Protein AF-A0A521GRQ6-F1 (afdb_monomer_lite)

pLDDT: mean 74.92, std 20.13, range [24.89, 95.75]

Sequence (339 aa):
MGFFDLFKTPQQSTKSAQSFDVTVTVDGKNYVNGFGSQPKNADFEARIKRHNDILIPFYNAQTKEYAYGEDITERLLKQISPMANSNTCPYCGVVHPFTASRARKCPACSEKMVVRKGKFYTEKDIEKLDSISSDYYEKTQQVERLKSVLQTIQDNKLNNNYGRCFLYISEAYDCCAVVRNQSFEGGFTFWDYGWGVLNKDALDAVAVTARSQSDLIMNGYSDILYARGMHLMRELKNNTSDKSKTKFAKIATNLFIEYLFELARNQISDWHEEEAPKMIQVALKLGSLDPTWINESAEAILKQKNMQSPDRFMAATVSKVQDFTIIENEPDQLKWMIY

Radius of gyration: 28.01 Å; chains: 1; bounding box: 83×59×70 Å

Structure (mmCIF, N/CA/C/O backbone):
data_AF-A0A521GRQ6-F1
#
_entry.id   AF-A0A521GRQ6-F1
#
loop_
_atom_site.group_PDB
_atom_site.id
_atom_site.type_symbol
_atom_site.label_atom_id
_atom_site.label_alt_id
_atom_site.label_comp_id
_atom_site.label_asym_id
_atom_site.label_entity_id
_atom_site.label_seq_id
_atom_site.pdbx_PDB_ins_code
_atom_site.Cartn_x
_atom_site.Cartn_y
_atom_site.Cartn_z
_atom_site.occupancy
_atom_site.B_iso_or_equiv
_atom_site.auth_seq_id
_atom_site.auth_comp_id
_atom_site.auth_asym_id
_atom_site.auth_atom_id
_atom_site.pdbx_PDB_model_num
ATOM 1 N N . MET A 1 1 ? -50.750 -32.155 -4.063 1.00 32.72 1 MET A N 1
ATOM 2 C CA . MET A 1 1 ? -49.507 -32.957 -4.111 1.00 32.72 1 MET A CA 1
ATOM 3 C C . MET A 1 1 ? -48.449 -32.123 -3.393 1.00 32.72 1 MET A C 1
ATOM 5 O O . MET A 1 1 ? -47.978 -31.169 -3.983 1.00 32.72 1 MET A O 1
ATOM 9 N N . GLY A 1 2 ? -48.339 -32.158 -2.061 1.00 25.48 2 GLY A N 1
ATOM 10 C CA . GLY A 1 2 ? -47.773 -33.235 -1.227 1.00 25.48 2 GLY A CA 1
ATOM 11 C C . GLY A 1 2 ? -46.345 -32.810 -0.826 1.00 25.48 2 GLY A C 1
ATOM 12 O O . GLY A 1 2 ? -45.454 -32.942 -1.650 1.00 25.48 2 GLY A O 1
ATOM 13 N N . PHE A 1 3 ? -46.180 -31.961 0.199 1.00 24.89 3 PHE A N 1
ATOM 14 C CA . PHE A 1 3 ? -45.766 -32.289 1.584 1.00 24.89 3 PHE A CA 1
ATOM 15 C C . PHE A 1 3 ? -44.477 -33.118 1.704 1.00 24.89 3 PHE A C 1
ATOM 17 O O . PHE A 1 3 ? -44.487 -34.277 1.315 1.00 24.89 3 PHE A O 1
ATOM 24 N N . PHE A 1 4 ? -43.444 -32.546 2.341 1.00 27.62 4 PHE A N 1
ATOM 25 C CA . PHE A 1 4 ? -42.727 -33.154 3.475 1.00 27.62 4 PHE A CA 1
ATOM 26 C C . PHE A 1 4 ? -41.987 -32.065 4.278 1.00 27.62 4 PHE A C 1
ATOM 28 O O . PHE A 1 4 ? -40.887 -31.641 3.936 1.00 27.62 4 PHE A O 1
ATOM 35 N N . ASP A 1 5 ? -42.642 -31.621 5.352 1.00 30.03 5 ASP A N 1
ATOM 36 C CA . ASP A 1 5 ? -41.993 -31.212 6.600 1.00 30.03 5 ASP A CA 1
ATOM 37 C C . ASP A 1 5 ? -41.246 -32.410 7.193 1.00 30.03 5 ASP A C 1
ATOM 39 O O . ASP A 1 5 ? -41.721 -33.536 7.046 1.00 30.03 5 ASP A O 1
ATOM 43 N N . LEU A 1 6 ? -40.159 -32.171 7.933 1.00 25.25 6 LEU A N 1
ATOM 44 C CA . LEU A 1 6 ? -39.835 -32.913 9.162 1.00 25.25 6 LEU A CA 1
ATOM 45 C C . LEU A 1 6 ? -38.638 -32.262 9.871 1.00 25.25 6 LEU A C 1
ATOM 47 O O . LEU A 1 6 ? -37.490 -32.688 9.751 1.00 25.25 6 LEU A O 1
ATOM 51 N N . PHE A 1 7 ? -38.933 -31.260 10.698 1.00 27.77 7 PHE A N 1
ATOM 52 C CA . PHE A 1 7 ? -38.167 -31.076 11.925 1.00 27.77 7 PHE A CA 1
ATOM 53 C C . PHE A 1 7 ? -38.398 -32.299 12.821 1.00 27.77 7 PHE A C 1
ATOM 55 O O . PHE A 1 7 ? -39.533 -32.619 13.174 1.00 27.77 7 PHE A O 1
ATOM 62 N N . LYS A 1 8 ? -37.317 -32.950 13.249 1.00 26.52 8 LYS A N 1
ATOM 63 C CA . LYS A 1 8 ? -37.283 -33.639 14.540 1.00 26.52 8 LYS A CA 1
ATOM 64 C C . LYS A 1 8 ? -36.164 -33.036 15.370 1.00 26.52 8 LYS A C 1
ATOM 66 O O . LYS A 1 8 ? -34.987 -33.240 15.094 1.00 26.52 8 LYS A O 1
ATOM 71 N N . THR A 1 9 ? -36.560 -32.305 16.400 1.00 28.59 9 THR A N 1
ATOM 72 C CA . THR A 1 9 ? -35.759 -32.041 17.591 1.00 28.59 9 THR A CA 1
ATOM 73 C C . THR A 1 9 ? -35.452 -33.365 18.293 1.00 28.59 9 THR A C 1
ATOM 75 O O . THR A 1 9 ? -36.379 -34.130 18.566 1.00 28.59 9 THR A O 1
ATOM 78 N N . PRO A 1 10 ? -34.199 -33.620 18.693 1.00 28.02 10 PRO A N 1
ATOM 79 C CA . PRO A 1 10 ? -33.918 -34.447 19.851 1.00 28.02 10 PRO A CA 1
ATOM 80 C C . PRO A 1 10 ? -33.875 -33.547 21.088 1.00 28.02 10 PRO A C 1
ATOM 82 O O . PRO A 1 10 ? -33.093 -32.597 21.164 1.00 28.02 10 PRO A O 1
ATOM 85 N N . GLN A 1 11 ? -34.732 -33.857 22.060 1.00 26.83 11 GLN A N 1
ATOM 86 C CA . GLN A 1 11 ? -34.556 -33.435 23.446 1.00 26.83 11 GLN A CA 1
ATOM 87 C C . GLN A 1 11 ? -33.177 -33.871 23.964 1.00 26.83 11 GLN A C 1
ATOM 89 O O . GLN A 1 11 ? -32.646 -34.914 23.585 1.00 26.83 11 GLN A O 1
ATOM 94 N N . GLN A 1 12 ? -32.628 -33.041 24.849 1.00 30.66 12 GLN A N 1
ATOM 95 C CA . GLN A 1 12 ? -31.368 -33.220 25.562 1.00 30.66 12 GLN A CA 1
ATOM 96 C C . GLN A 1 12 ? -31.176 -34.639 26.123 1.00 30.66 12 GLN A C 1
ATOM 98 O O . GLN A 1 12 ? -31.991 -35.122 26.905 1.00 30.66 12 GLN A O 1
ATOM 103 N N . SER A 1 13 ? -30.004 -35.222 25.863 1.00 26.98 13 SER A N 1
ATOM 104 C CA . SER A 1 13 ? -29.325 -36.051 26.858 1.00 26.98 13 SER A CA 1
ATOM 105 C C . SER A 1 13 ? -27.927 -35.492 27.091 1.00 26.98 13 SER A C 1
ATOM 107 O O . SER A 1 13 ? -27.070 -35.510 26.207 1.00 26.98 13 SER A O 1
ATOM 109 N N . THR A 1 14 ? -27.711 -34.970 28.290 1.00 36.31 14 THR A N 1
ATOM 110 C CA . THR A 1 14 ? -26.403 -34.669 28.860 1.00 36.31 14 THR A CA 1
ATOM 111 C C . THR A 1 14 ? -25.560 -35.942 28.927 1.00 36.31 14 THR A C 1
ATOM 113 O O . THR A 1 14 ? -25.970 -36.911 29.560 1.00 36.31 14 THR A O 1
ATOM 116 N N . LYS A 1 15 ? -24.377 -35.935 28.300 1.00 28.30 15 LYS A N 1
ATOM 117 C CA . LYS A 1 15 ? -23.196 -36.722 28.701 1.00 28.30 15 LYS A CA 1
ATOM 118 C C . LYS A 1 15 ? -21.956 -36.215 27.952 1.00 28.30 15 LYS A C 1
ATOM 120 O O . LYS A 1 15 ? -21.835 -36.390 26.749 1.00 28.30 15 LYS A O 1
ATOM 125 N N . SER A 1 16 ? -21.117 -35.509 28.713 1.00 28.64 16 SER A N 1
ATOM 126 C CA . SER A 1 16 ? -19.685 -35.216 28.533 1.00 28.64 16 SER A CA 1
ATOM 127 C C . SER A 1 16 ? -19.092 -35.318 27.121 1.00 28.64 16 SER A C 1
ATOM 129 O O . SER A 1 16 ? -18.895 -36.415 26.600 1.00 28.64 16 SER A O 1
ATOM 131 N N . ALA A 1 17 ? -18.649 -34.177 26.586 1.00 27.03 17 ALA A N 1
ATOM 132 C CA . ALA A 1 17 ? -17.576 -34.147 25.602 1.00 27.03 17 ALA A CA 1
ATOM 133 C C . ALA A 1 17 ? -16.336 -34.823 26.213 1.00 27.03 17 ALA A C 1
ATOM 135 O O . ALA A 1 17 ? -15.723 -34.278 27.129 1.00 27.03 17 ALA A O 1
ATOM 136 N N . GLN A 1 18 ? -15.998 -36.026 25.753 1.00 27.14 18 GLN A N 1
ATOM 137 C CA . GLN A 1 18 ? -14.651 -36.551 25.935 1.00 27.14 18 GLN A CA 1
ATOM 138 C C . GLN A 1 18 ? -13.762 -35.838 24.918 1.00 27.14 18 GLN A C 1
ATOM 140 O O . GLN A 1 18 ? -13.941 -35.985 23.709 1.00 27.14 18 GLN A O 1
ATOM 145 N N . SER A 1 19 ? -12.857 -35.004 25.424 1.00 27.98 19 SER A N 1
ATOM 146 C CA . SER A 1 19 ? -11.755 -34.438 24.659 1.00 27.98 19 SER A CA 1
ATOM 147 C C . SER A 1 19 ? -10.876 -35.580 24.156 1.00 27.98 19 SER A C 1
ATOM 149 O O . SER A 1 19 ? -10.397 -36.399 24.938 1.00 27.98 19 SER A O 1
ATOM 151 N N . PHE A 1 20 ? -10.671 -35.653 22.845 1.00 25.25 20 PHE A N 1
ATOM 152 C CA . PHE A 1 20 ? -9.600 -36.469 22.289 1.00 25.25 20 PHE A CA 1
ATOM 153 C C . PHE A 1 20 ? -8.328 -35.624 22.314 1.00 25.25 20 PHE A C 1
ATOM 155 O O . PHE A 1 20 ? -8.137 -34.759 21.460 1.00 25.25 20 PHE A O 1
ATOM 162 N N . ASP A 1 21 ? -7.482 -35.850 23.317 1.00 26.89 21 ASP A N 1
ATOM 163 C CA . ASP A 1 21 ? -6.145 -35.266 23.369 1.00 26.89 21 ASP A CA 1
ATOM 164 C C . ASP A 1 21 ? -5.261 -35.956 22.323 1.00 26.89 21 ASP A C 1
ATOM 166 O O . ASP A 1 21 ? -4.822 -37.095 22.493 1.00 26.89 21 ASP A O 1
ATOM 170 N N . VAL A 1 22 ? -5.013 -35.274 21.204 1.00 28.62 22 VAL A N 1
ATOM 171 C CA . VAL A 1 22 ? -4.034 -35.722 20.209 1.00 28.62 22 VAL A CA 1
ATOM 172 C C . VAL A 1 22 ? -2.653 -35.287 20.684 1.00 28.62 22 VAL A C 1
ATOM 174 O O . VAL A 1 22 ? -2.325 -34.103 20.683 1.00 28.62 22 VAL A O 1
ATOM 177 N N . THR A 1 23 ? -1.839 -36.256 21.097 1.00 29.42 23 THR A N 1
ATOM 178 C CA . THR A 1 23 ? -0.421 -36.033 21.403 1.00 29.42 23 THR A CA 1
ATOM 179 C C . THR A 1 23 ? 0.361 -36.062 20.094 1.00 29.42 23 THR A C 1
ATOM 181 O O . THR A 1 23 ? 0.328 -37.068 19.387 1.00 29.42 23 THR A O 1
ATOM 184 N N . VAL A 1 24 ? 1.060 -34.977 19.759 1.00 28.88 24 VAL A N 1
ATOM 185 C CA . VAL A 1 24 ? 2.016 -34.956 18.642 1.00 28.88 24 VAL A CA 1
ATOM 186 C C . VAL A 1 24 ? 3.425 -34.898 19.219 1.00 28.88 24 VAL A C 1
ATOM 188 O O . VAL A 1 24 ? 3.740 -34.027 20.031 1.00 28.88 24 VAL A O 1
ATOM 191 N N . THR A 1 25 ? 4.266 -35.841 18.801 1.00 25.69 25 THR A N 1
ATOM 192 C CA . THR A 1 25 ? 5.676 -35.916 19.186 1.00 25.69 25 THR A CA 1
ATOM 193 C C . THR A 1 25 ? 6.531 -35.370 18.045 1.00 25.69 25 THR A C 1
ATOM 195 O O . THR A 1 25 ? 6.482 -35.893 16.934 1.00 25.69 25 THR A O 1
ATOM 198 N N . VAL A 1 26 ? 7.334 -34.343 18.324 1.00 28.47 26 VAL A N 1
ATOM 199 C CA . VAL A 1 26 ? 8.396 -33.850 17.429 1.00 28.47 26 VAL A CA 1
ATOM 200 C C . VAL A 1 26 ? 9.691 -33.826 18.243 1.00 28.47 26 VAL A C 1
ATOM 202 O O . VAL A 1 26 ? 9.692 -33.373 19.387 1.00 28.47 26 VAL A O 1
ATOM 205 N N . ASP A 1 27 ? 10.762 -34.409 17.702 1.00 29.34 27 ASP A N 1
ATOM 206 C CA . ASP A 1 27 ? 12.087 -34.532 18.335 1.00 29.34 27 ASP A CA 1
ATOM 207 C C . ASP A 1 27 ? 12.085 -35.129 19.758 1.00 29.34 27 ASP A C 1
ATOM 209 O O . ASP A 1 27 ? 12.824 -34.709 20.650 1.00 29.34 27 ASP A O 1
ATOM 213 N N . GLY A 1 28 ? 11.228 -36.130 19.990 1.00 28.58 28 GLY A N 1
ATOM 214 C CA . GLY A 1 28 ? 11.182 -36.886 21.247 1.00 28.58 28 GLY A CA 1
ATOM 215 C C . GLY A 1 28 ? 10.565 -36.140 22.435 1.00 28.58 28 GLY A C 1
ATOM 216 O O . GLY A 1 28 ? 10.606 -36.649 23.555 1.00 28.58 28 GLY A O 1
ATOM 217 N N . LYS A 1 29 ? 9.973 -34.960 22.218 1.00 25.70 29 LYS A N 1
ATOM 218 C CA . LYS A 1 29 ? 9.249 -34.211 23.252 1.00 25.70 29 LYS A CA 1
ATOM 219 C C . LYS A 1 29 ? 7.745 -34.257 22.988 1.00 25.70 29 LYS A C 1
ATOM 221 O O . LYS A 1 29 ? 7.289 -33.997 21.876 1.00 25.70 29 LYS A O 1
ATOM 226 N N . ASN A 1 30 ? 6.985 -34.608 24.026 1.00 30.53 30 ASN A N 1
ATOM 227 C CA . ASN A 1 30 ? 5.523 -34.626 24.001 1.00 30.53 30 ASN A CA 1
ATOM 228 C C . ASN A 1 30 ? 4.992 -33.262 24.445 1.00 30.53 30 ASN A C 1
ATOM 230 O O . ASN A 1 30 ? 5.318 -32.800 25.540 1.00 30.53 30 ASN A O 1
ATOM 234 N N . TYR A 1 31 ? 4.156 -32.646 23.614 1.00 33.47 31 TYR A N 1
ATOM 235 C CA . TYR A 1 31 ? 3.497 -31.380 23.922 1.00 33.47 31 TYR A CA 1
ATOM 236 C C . TYR A 1 31 ? 2.026 -31.649 24.252 1.00 33.47 31 TYR A C 1
ATOM 238 O O . TYR A 1 31 ? 1.295 -32.205 23.433 1.00 33.47 31 TYR A O 1
ATOM 246 N N . VAL A 1 32 ? 1.606 -31.283 25.468 1.00 29.78 32 VAL A N 1
ATOM 247 C CA . VAL A 1 32 ? 0.209 -31.371 25.924 1.00 29.78 32 VAL A CA 1
ATOM 248 C C . VAL A 1 32 ? -0.424 -29.991 25.800 1.00 29.78 32 VAL A C 1
ATOM 250 O O . VAL A 1 32 ? 0.132 -29.002 26.280 1.00 29.78 32 VAL A O 1
ATOM 253 N N . ASN A 1 33 ? -1.580 -29.928 25.144 1.00 31.39 33 ASN A N 1
ATOM 254 C CA . ASN A 1 33 ? -2.305 -28.687 24.909 1.00 31.39 33 ASN A CA 1
ATOM 255 C C . ASN A 1 33 ? -2.926 -28.198 26.233 1.00 31.39 33 ASN A C 1
ATOM 257 O O . ASN A 1 33 ? -3.819 -28.835 26.790 1.00 31.39 33 ASN A O 1
ATOM 261 N N . GLY A 1 34 ? -2.403 -27.098 26.776 1.00 25.48 34 GLY A N 1
ATOM 262 C CA . GLY A 1 34 ? -2.784 -26.558 28.080 1.00 25.48 34 GLY A CA 1
ATOM 263 C C . GLY A 1 34 ? -3.821 -25.436 27.991 1.00 25.48 34 GLY A C 1
ATOM 264 O O . GLY A 1 34 ? -3.458 -24.293 27.756 1.00 25.48 34 GLY A O 1
ATOM 265 N N . PHE A 1 35 ? -5.070 -25.792 28.304 1.00 26.28 35 PHE A N 1
ATOM 266 C CA . PHE A 1 35 ? -6.157 -24.967 28.861 1.00 26.28 35 PHE A CA 1
ATOM 267 C C . PHE A 1 35 ? -6.803 -23.827 28.051 1.00 26.28 35 PHE A C 1
ATOM 269 O O . PHE A 1 35 ? -6.200 -22.811 27.725 1.00 26.28 35 PHE A O 1
ATOM 276 N N . GLY A 1 36 ? -8.137 -23.934 27.969 1.00 24.95 36 GLY A N 1
ATOM 277 C CA . GLY A 1 36 ? -9.071 -22.810 27.887 1.00 24.95 36 GLY A CA 1
ATOM 278 C C . GLY A 1 36 ? -10.092 -22.974 26.770 1.00 24.95 36 GLY A C 1
ATOM 279 O O . GLY A 1 36 ? -9.772 -22.778 25.605 1.00 24.95 36 GLY A O 1
ATOM 280 N N . SER A 1 37 ? -11.337 -23.307 27.112 1.00 37.91 37 SER A N 1
ATOM 281 C CA . SER A 1 37 ? -12.468 -23.317 26.181 1.00 37.91 37 SER A CA 1
ATOM 282 C C . SER A 1 37 ? -12.715 -21.909 25.619 1.00 37.91 37 SER A C 1
ATOM 284 O O . SER A 1 37 ? -13.465 -21.126 26.203 1.00 37.91 37 SER A O 1
ATOM 286 N N . GLN A 1 38 ? -12.062 -21.585 24.502 1.00 37.97 38 GLN A N 1
ATOM 287 C CA . GLN A 1 38 ? -12.304 -20.380 23.714 1.00 37.97 38 GLN A CA 1
ATOM 288 C C . GLN A 1 38 ? -13.480 -20.607 22.752 1.00 37.97 38 GLN A C 1
ATOM 290 O O . GLN A 1 38 ? -13.602 -21.692 22.171 1.00 37.97 38 GLN A O 1
ATOM 295 N N . PRO A 1 39 ? -14.352 -19.613 22.519 1.00 39.31 39 PRO A N 1
ATOM 296 C CA . PRO A 1 39 ? -15.332 -19.717 21.453 1.00 39.31 39 PRO A CA 1
ATOM 297 C C . PRO A 1 39 ? -14.614 -19.719 20.085 1.00 39.31 39 PRO A C 1
ATOM 299 O O . PRO A 1 39 ? -14.001 -18.732 19.702 1.00 39.31 39 PRO A O 1
ATOM 302 N N . LYS A 1 40 ? -14.750 -20.825 19.335 1.00 48.31 40 LYS A N 1
ATOM 303 C CA . LYS A 1 40 ? -14.597 -20.956 17.865 1.00 48.31 40 LYS A CA 1
ATOM 304 C C . LYS A 1 40 ? -13.215 -20.708 17.203 1.00 48.31 40 LYS A C 1
ATOM 306 O O . LYS A 1 40 ? -13.175 -20.160 16.104 1.00 48.31 40 LYS A O 1
ATOM 311 N N . ASN A 1 41 ? -12.105 -21.238 17.731 1.00 54.81 41 ASN A N 1
ATOM 312 C CA . ASN A 1 41 ? -10.819 -21.271 16.986 1.00 54.81 41 ASN A CA 1
ATOM 313 C C . ASN A 1 41 ? -10.925 -21.909 15.584 1.00 54.81 41 ASN A C 1
ATOM 315 O O . ASN A 1 41 ? -10.314 -21.427 14.634 1.00 54.81 41 ASN A O 1
ATOM 319 N N . ALA A 1 42 ? -11.781 -22.923 15.419 1.00 58.03 42 ALA A N 1
ATOM 320 C CA . ALA A 1 42 ? -11.987 -23.588 14.131 1.00 58.03 42 ALA A CA 1
ATOM 321 C C . ALA A 1 42 ? -12.498 -22.648 13.016 1.00 58.03 42 ALA A C 1
ATOM 323 O O . ALA A 1 42 ? -12.181 -22.862 11.847 1.00 58.03 42 ALA A O 1
ATOM 324 N N . ASP A 1 43 ? -13.264 -21.603 13.355 1.00 70.00 43 ASP A N 1
ATOM 325 C CA . ASP A 1 43 ? -13.792 -20.654 12.364 1.00 70.00 43 ASP A CA 1
ATOM 326 C C . ASP A 1 43 ? -12.704 -19.679 11.882 1.00 70.00 43 ASP A C 1
ATOM 328 O O . ASP A 1 43 ? -12.556 -19.444 10.680 1.00 70.00 43 ASP A O 1
ATOM 332 N N . PHE A 1 44 ? -11.867 -19.181 12.800 1.00 73.44 44 PHE A N 1
ATOM 333 C CA . PHE A 1 44 ? -10.722 -18.330 12.465 1.00 73.44 44 PHE A CA 1
ATOM 334 C C . PHE A 1 44 ? -9.673 -19.076 11.638 1.00 73.44 44 PHE A C 1
ATOM 336 O O . PHE A 1 44 ? -9.207 -18.565 10.617 1.00 73.44 44 PHE A O 1
ATOM 343 N N . GLU A 1 45 ? -9.353 -20.315 12.010 1.00 77.19 45 GLU A N 1
ATOM 344 C CA . GLU A 1 45 ? -8.421 -21.148 11.251 1.00 77.19 45 GLU A CA 1
ATOM 345 C C . GLU A 1 45 ? -8.926 -21.452 9.837 1.00 77.19 45 GLU A C 1
ATOM 347 O O . GLU A 1 45 ? -8.161 -21.340 8.873 1.00 77.19 45 GLU A O 1
ATOM 352 N N . ALA A 1 46 ? -10.214 -21.786 9.687 1.00 79.25 46 ALA A N 1
ATOM 353 C CA . ALA A 1 46 ? -10.826 -22.021 8.381 1.00 79.25 46 ALA A CA 1
ATOM 354 C C . ALA A 1 46 ? -10.810 -20.756 7.509 1.00 79.25 46 ALA A C 1
ATOM 356 O O . ALA A 1 46 ? -10.560 -20.827 6.304 1.00 79.25 46 ALA A O 1
ATOM 357 N N . ARG A 1 47 ? -11.030 -19.579 8.105 1.00 75.19 47 ARG A N 1
ATOM 358 C CA . ARG A 1 47 ? -10.930 -18.286 7.413 1.00 75.19 47 ARG A CA 1
ATOM 359 C C . ARG A 1 47 ? -9.516 -17.988 6.939 1.00 75.19 47 ARG A C 1
ATOM 361 O O . ARG A 1 47 ? -9.340 -17.696 5.760 1.00 75.19 47 ARG A O 1
ATOM 368 N N . ILE A 1 48 ? -8.519 -18.115 7.813 1.00 82.19 48 ILE A N 1
ATOM 369 C CA . ILE A 1 48 ? -7.108 -17.914 7.449 1.00 82.19 48 ILE A CA 1
ATOM 370 C C . ILE A 1 48 ? -6.705 -18.881 6.337 1.00 82.19 48 ILE A C 1
ATOM 372 O O . ILE A 1 48 ? -6.067 -18.475 5.367 1.00 82.19 48 ILE A O 1
ATOM 376 N N . LYS A 1 49 ? -7.131 -20.147 6.431 1.00 84.44 49 LYS A N 1
ATOM 377 C CA . LYS A 1 49 ? -6.883 -21.142 5.387 1.00 84.44 49 LYS A CA 1
ATOM 378 C C . LYS A 1 49 ? -7.418 -20.682 4.027 1.00 84.44 49 LYS A C 1
ATOM 380 O O . LYS A 1 49 ? -6.669 -20.732 3.060 1.00 84.44 49 LYS A O 1
ATOM 385 N N . ARG A 1 50 ? -8.656 -20.175 3.952 1.00 82.19 50 ARG A N 1
ATOM 386 C CA . ARG A 1 50 ? -9.239 -19.675 2.690 1.00 82.19 50 ARG A CA 1
ATOM 387 C C . ARG A 1 50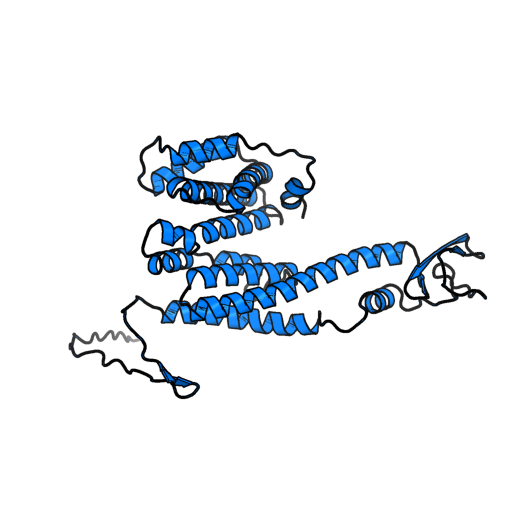 ? -8.412 -18.557 2.049 1.00 82.19 50 ARG A C 1
ATOM 389 O O . ARG A 1 50 ? -8.269 -18.546 0.834 1.00 82.19 50 ARG A O 1
ATOM 396 N N . HIS A 1 51 ? -7.854 -17.644 2.843 1.00 86.12 51 HIS A N 1
ATOM 397 C CA . HIS A 1 51 ? -6.998 -16.579 2.311 1.00 86.12 51 HIS A CA 1
ATOM 398 C C . HIS A 1 51 ? -5.640 -17.110 1.842 1.00 86.12 51 HIS A C 1
ATOM 400 O O . HIS A 1 51 ? -5.177 -16.753 0.760 1.00 86.12 51 HIS A O 1
ATOM 406 N N . ASN A 1 52 ? -5.028 -18.022 2.600 1.00 84.06 52 ASN A N 1
ATOM 407 C CA . ASN A 1 52 ? -3.768 -18.654 2.205 1.00 84.06 52 ASN A CA 1
ATOM 408 C C . ASN A 1 52 ? -3.906 -19.501 0.932 1.00 84.06 52 ASN A C 1
ATOM 410 O O . ASN A 1 52 ? -2.993 -19.498 0.106 1.00 84.06 52 ASN A O 1
ATOM 414 N N . ASP A 1 53 ? -5.054 -20.160 0.743 1.00 83.75 53 ASP A N 1
ATOM 415 C CA . ASP A 1 53 ? -5.382 -20.916 -0.472 1.00 83.75 53 ASP A CA 1
ATOM 416 C C . ASP A 1 53 ? -5.430 -20.008 -1.729 1.00 83.75 53 ASP A C 1
ATOM 418 O O . ASP A 1 53 ? -5.329 -20.513 -2.843 1.00 83.75 53 ASP A O 1
ATOM 422 N N . ILE A 1 54 ? -5.520 -18.678 -1.570 1.00 84.50 54 ILE A N 1
ATOM 423 C CA . ILE A 1 54 ? -5.439 -17.680 -2.655 1.00 84.50 54 ILE A CA 1
ATOM 424 C C . ILE A 1 54 ? -4.027 -17.077 -2.746 1.00 84.50 54 ILE A C 1
ATOM 426 O O . ILE A 1 54 ? -3.420 -17.045 -3.819 1.00 84.50 54 ILE A O 1
ATOM 430 N N . LEU A 1 55 ? -3.493 -16.598 -1.619 1.00 85.81 55 LEU A N 1
ATOM 431 C CA . LEU A 1 55 ? -2.254 -15.816 -1.572 1.00 85.81 55 LEU A CA 1
ATOM 432 C C . LEU A 1 55 ? -1.003 -16.652 -1.882 1.00 85.81 55 LEU A C 1
ATOM 434 O O . LEU A 1 55 ? -0.108 -16.176 -2.579 1.00 85.81 55 LEU A O 1
ATOM 438 N N . ILE A 1 56 ? -0.931 -17.901 -1.404 1.00 88.06 56 ILE A N 1
ATOM 439 C CA . ILE A 1 56 ? 0.244 -18.763 -1.616 1.00 88.06 56 ILE A CA 1
ATOM 440 C C . ILE A 1 56 ? 0.390 -19.153 -3.097 1.00 88.06 56 ILE A C 1
ATOM 442 O O . ILE A 1 56 ? 1.491 -19.005 -3.638 1.00 88.06 56 ILE A O 1
ATOM 446 N N . PRO A 1 57 ? -0.666 -19.613 -3.803 1.00 88.06 57 PRO A N 1
ATOM 447 C CA . PRO A 1 57 ? -0.576 -19.845 -5.243 1.00 88.06 57 PRO A CA 1
ATOM 448 C C . PRO A 1 57 ? -0.207 -18.590 -6.035 1.00 88.06 57 PRO A C 1
ATOM 450 O O . PRO A 1 57 ? 0.611 -18.684 -6.951 1.00 88.06 57 PRO A O 1
ATOM 453 N N . PHE A 1 58 ? -0.762 -17.427 -5.669 1.00 87.00 58 PHE A N 1
ATOM 454 C CA . PHE A 1 58 ? -0.406 -16.157 -6.301 1.00 87.00 58 PHE A CA 1
ATOM 455 C C . PHE A 1 58 ? 1.086 -15.855 -6.129 1.00 87.00 58 PHE A C 1
ATOM 457 O O . PHE A 1 58 ? 1.782 -15.676 -7.127 1.00 87.00 58 PHE A O 1
ATOM 464 N N . TYR A 1 59 ? 1.597 -15.892 -4.893 1.00 88.06 59 TYR A N 1
ATOM 465 C CA . TYR A 1 59 ? 3.019 -15.701 -4.602 1.00 88.06 59 TYR A CA 1
ATOM 466 C C . TYR A 1 59 ? 3.891 -16.634 -5.450 1.00 88.06 59 TYR A C 1
ATOM 468 O O . TYR A 1 59 ? 4.736 -16.160 -6.203 1.00 88.06 59 TYR A O 1
ATOM 476 N N . ASN A 1 60 ? 3.616 -17.942 -5.434 1.00 86.19 60 ASN A N 1
ATOM 477 C CA . ASN A 1 60 ? 4.385 -18.931 -6.193 1.00 86.19 60 ASN A CA 1
ATOM 478 C C . ASN A 1 60 ? 4.377 -18.684 -7.712 1.00 86.19 60 ASN A C 1
ATOM 480 O O . ASN A 1 60 ? 5.351 -19.009 -8.395 1.00 86.19 60 ASN A O 1
ATOM 484 N N . ALA A 1 61 ? 3.284 -18.146 -8.263 1.00 85.94 61 ALA A N 1
ATOM 485 C CA . ALA A 1 61 ? 3.215 -17.767 -9.670 1.00 85.94 61 ALA A CA 1
ATOM 486 C C . ALA A 1 61 ? 4.084 -16.534 -9.959 1.00 85.94 61 ALA A C 1
ATOM 488 O O . ALA A 1 61 ? 4.852 -16.540 -10.918 1.00 85.94 61 ALA A O 1
ATOM 489 N N . GLN A 1 62 ? 4.008 -15.511 -9.104 1.00 85.88 62 GLN A N 1
ATOM 490 C CA . GLN A 1 62 ? 4.754 -14.264 -9.279 1.00 85.88 62 GLN A CA 1
ATOM 491 C C . GLN A 1 62 ? 6.255 -14.439 -9.021 1.00 85.88 62 GLN A C 1
ATOM 493 O O . GLN A 1 62 ? 7.067 -13.885 -9.753 1.00 85.88 62 GLN A O 1
ATOM 498 N N . THR A 1 63 ? 6.667 -15.284 -8.073 1.00 81.38 63 THR A N 1
ATOM 499 C CA . THR A 1 63 ? 8.092 -15.583 -7.848 1.00 81.38 63 THR A CA 1
ATOM 500 C C . THR A 1 63 ? 8.762 -16.177 -9.085 1.00 81.38 63 THR A C 1
ATOM 502 O O . THR A 1 63 ? 9.949 -15.961 -9.279 1.00 81.38 63 THR A O 1
ATOM 505 N N . LYS A 1 64 ? 8.030 -16.893 -9.951 1.00 78.25 64 LYS A N 1
ATOM 506 C CA . LYS A 1 64 ? 8.574 -17.398 -11.225 1.00 78.25 64 LYS A CA 1
ATOM 507 C C . LYS A 1 64 ? 8.750 -16.292 -12.265 1.00 78.25 64 LYS A C 1
ATOM 509 O O . LYS A 1 64 ? 9.690 -16.342 -13.048 1.00 78.25 64 LYS A O 1
ATOM 514 N N . GLU A 1 65 ? 7.846 -15.319 -12.278 1.00 74.44 65 GLU A N 1
ATOM 515 C CA . GLU A 1 65 ? 7.848 -14.187 -13.211 1.00 74.44 65 GLU A CA 1
ATOM 516 C C . GLU A 1 65 ? 8.922 -13.145 -12.852 1.00 74.44 65 GLU A C 1
ATOM 518 O O . GLU A 1 65 ? 9.615 -12.624 -13.731 1.00 74.44 65 GLU A O 1
ATOM 523 N N . TYR A 1 66 ? 9.108 -12.917 -11.550 1.00 74.19 66 TYR A N 1
ATOM 524 C CA . TYR A 1 66 ? 10.052 -11.957 -10.972 1.00 74.19 66 TYR A CA 1
ATOM 525 C C . TYR A 1 66 ? 11.312 -12.620 -10.384 1.00 74.19 66 TYR A C 1
ATOM 527 O O . TYR A 1 66 ? 12.042 -11.987 -9.623 1.00 74.19 66 TYR A O 1
ATOM 535 N N . ALA A 1 67 ? 11.579 -13.890 -10.718 1.00 64.06 67 ALA A N 1
ATOM 536 C CA . ALA A 1 67 ? 12.716 -14.645 -10.192 1.00 64.06 67 ALA A CA 1
ATOM 537 C C . ALA A 1 67 ? 14.046 -13.912 -10.436 1.00 64.06 67 ALA A C 1
ATOM 539 O O . ALA A 1 67 ? 14.397 -13.579 -11.571 1.00 64.06 67 ALA A O 1
ATOM 540 N N . TYR A 1 68 ? 14.817 -13.714 -9.365 1.00 54.41 68 TYR A N 1
ATOM 541 C CA . TYR A 1 68 ? 16.184 -13.206 -9.431 1.00 54.41 68 TYR A CA 1
ATOM 542 C C . TYR A 1 68 ? 17.067 -14.185 -10.216 1.00 54.41 68 TYR A C 1
ATOM 544 O O . TYR A 1 68 ? 17.279 -15.317 -9.783 1.00 54.41 68 TYR A O 1
ATOM 552 N N . GLY A 1 69 ? 17.602 -13.759 -11.364 1.00 53.00 69 GLY A N 1
ATOM 553 C CA . GLY A 1 69 ? 18.548 -14.592 -12.113 1.00 53.00 69 GLY A CA 1
ATOM 554 C C . GLY A 1 69 ? 19.015 -14.044 -13.459 1.00 53.00 69 GLY A C 1
ATOM 555 O O . GLY A 1 69 ? 20.147 -14.308 -13.848 1.00 53.00 69 GLY A O 1
ATOM 556 N N . GLU A 1 70 ? 18.202 -13.244 -14.150 1.00 56.91 70 GLU A N 1
ATOM 557 C CA . GLU A 1 70 ? 18.604 -12.596 -15.405 1.00 56.91 70 GLU A CA 1
ATOM 558 C C . GLU A 1 70 ? 18.922 -11.113 -15.188 1.00 56.91 70 GLU A C 1
ATOM 560 O O . GLU A 1 70 ? 18.269 -10.434 -14.392 1.00 56.91 70 GLU A O 1
ATOM 565 N N . ASP A 1 71 ? 19.909 -10.590 -15.923 1.00 72.75 71 ASP A N 1
ATOM 566 C CA . ASP A 1 71 ? 20.133 -9.149 -16.040 1.00 72.75 71 ASP A CA 1
ATOM 567 C C . ASP A 1 71 ? 18.908 -8.525 -16.711 1.00 72.75 71 ASP A C 1
ATOM 569 O O . ASP A 1 71 ? 18.789 -8.462 -17.937 1.00 72.75 71 ASP A O 1
ATOM 573 N N . ILE A 1 72 ? 17.948 -8.099 -15.894 1.00 78.50 72 ILE A N 1
ATOM 574 C CA . ILE A 1 72 ? 16.681 -7.603 -16.408 1.00 78.50 72 ILE A CA 1
ATOM 575 C C . ILE A 1 72 ? 16.862 -6.400 -17.326 1.00 78.50 72 ILE A C 1
ATOM 577 O O . ILE A 1 72 ? 16.100 -6.235 -18.278 1.00 78.50 72 ILE A O 1
ATOM 581 N N . THR A 1 73 ? 17.896 -5.595 -17.089 1.00 81.31 73 THR A N 1
ATOM 582 C CA . THR A 1 73 ? 18.203 -4.469 -17.967 1.00 81.31 73 THR A CA 1
ATOM 583 C C . THR A 1 73 ? 18.460 -4.981 -19.381 1.00 81.31 73 THR A C 1
ATOM 585 O O . THR A 1 73 ? 17.931 -4.427 -20.337 1.00 81.31 73 THR A O 1
ATOM 588 N N . GLU A 1 74 ? 19.199 -6.080 -19.535 1.00 83.88 74 GLU A N 1
ATOM 589 C CA . GLU A 1 74 ? 19.434 -6.710 -20.835 1.00 83.88 74 GLU A CA 1
ATOM 590 C C . GLU A 1 74 ? 18.151 -7.296 -21.447 1.00 83.88 74 GLU A C 1
ATOM 592 O O . GLU A 1 74 ? 17.881 -7.080 -22.633 1.00 83.88 74 GLU A O 1
ATOM 597 N N . ARG A 1 75 ? 17.325 -7.976 -20.643 1.00 83.94 75 ARG A N 1
ATOM 598 C CA . ARG A 1 75 ? 16.040 -8.535 -21.097 1.00 83.94 75 ARG A CA 1
ATOM 599 C C . ARG A 1 75 ? 15.081 -7.449 -21.596 1.00 83.94 75 ARG A C 1
ATOM 601 O O . ARG A 1 75 ? 14.537 -7.577 -22.693 1.00 83.94 75 ARG A O 1
ATOM 608 N N . LEU A 1 76 ? 14.898 -6.379 -20.822 1.00 86.56 76 LEU A N 1
ATOM 609 C CA . LEU A 1 76 ? 14.024 -5.252 -21.164 1.00 86.56 76 LEU A CA 1
ATOM 610 C C . LEU A 1 76 ? 14.551 -4.485 -22.377 1.00 86.56 76 LEU A C 1
ATOM 612 O O . LEU A 1 76 ? 13.789 -4.188 -23.294 1.00 86.56 76 LEU A O 1
ATOM 616 N N . LEU A 1 77 ? 15.862 -4.237 -22.444 1.00 88.31 77 LEU A N 1
ATOM 617 C CA . LEU A 1 77 ? 16.484 -3.610 -23.610 1.00 88.31 77 LEU A CA 1
ATOM 618 C C . LEU A 1 77 ? 16.262 -4.429 -24.893 1.00 88.31 77 LEU A C 1
ATOM 620 O O . LEU A 1 77 ? 15.971 -3.849 -25.939 1.00 88.31 77 LEU A O 1
ATOM 624 N N . LYS A 1 78 ? 16.332 -5.767 -24.821 1.00 87.62 78 LYS A N 1
ATOM 625 C CA . LYS A 1 78 ? 16.040 -6.660 -25.958 1.00 87.62 78 LYS A CA 1
ATOM 626 C C . LYS A 1 78 ? 14.570 -6.606 -26.389 1.00 87.62 78 LYS A C 1
ATOM 628 O O . LYS A 1 78 ? 14.295 -6.771 -27.572 1.00 87.62 78 LYS A O 1
ATOM 633 N N . GLN A 1 79 ? 13.637 -6.381 -25.464 1.00 87.12 79 GLN A N 1
ATOM 634 C CA . GLN A 1 79 ? 12.217 -6.195 -25.791 1.00 87.12 79 GLN A CA 1
ATOM 635 C C . GLN A 1 79 ? 11.945 -4.828 -26.429 1.00 87.12 79 GLN A C 1
ATOM 637 O O . GLN A 1 79 ? 11.153 -4.737 -27.363 1.00 87.12 79 GLN A O 1
ATOM 642 N N . ILE A 1 80 ? 12.600 -3.772 -25.936 1.00 89.81 80 ILE A N 1
ATOM 643 C CA . ILE A 1 80 ? 12.423 -2.401 -26.431 1.00 89.81 80 ILE A CA 1
ATOM 644 C C . ILE A 1 80 ? 13.021 -2.245 -27.828 1.00 89.81 80 ILE A C 1
ATOM 646 O O . ILE A 1 80 ? 12.362 -1.716 -28.720 1.00 89.81 80 ILE A O 1
ATOM 650 N N . SER A 1 81 ? 14.247 -2.733 -28.027 1.00 89.88 81 SER A N 1
ATOM 651 C CA . SER A 1 81 ? 14.956 -2.627 -29.301 1.00 89.88 81 SER A CA 1
ATOM 652 C C . SER A 1 81 ? 15.677 -3.941 -29.630 1.00 89.88 81 SER A C 1
ATOM 654 O O . SER A 1 81 ? 16.879 -4.088 -29.384 1.00 89.88 81 SER A O 1
ATOM 656 N N . PRO A 1 82 ? 14.961 -4.928 -30.210 1.00 88.56 82 PRO A N 1
ATOM 657 C CA . PRO A 1 82 ? 15.522 -6.245 -30.529 1.00 88.56 82 PRO A CA 1
ATOM 658 C C . PRO A 1 82 ? 16.696 -6.191 -31.511 1.00 88.56 82 PRO A C 1
ATOM 660 O O . PRO A 1 82 ? 17.545 -7.080 -31.513 1.00 88.56 82 PRO A O 1
ATOM 663 N N . MET A 1 83 ? 16.731 -5.150 -32.348 1.00 88.06 83 MET A N 1
ATOM 664 C CA . MET A 1 83 ? 17.735 -4.932 -33.393 1.00 88.06 83 MET A CA 1
ATOM 665 C C . MET A 1 83 ? 18.909 -4.057 -32.925 1.00 88.06 83 MET A C 1
ATOM 667 O O . MET A 1 83 ? 19.795 -3.749 -33.723 1.00 88.06 83 MET A O 1
ATOM 671 N N . ALA A 1 84 ? 18.939 -3.647 -31.651 1.00 90.38 84 ALA A N 1
ATOM 672 C CA . ALA A 1 84 ? 20.039 -2.862 -31.108 1.00 90.38 84 ALA A CA 1
ATOM 673 C C . ALA A 1 84 ? 21.364 -3.627 -31.222 1.00 90.38 84 ALA A C 1
ATOM 675 O O . ALA A 1 84 ? 21.492 -4.779 -30.792 1.00 90.38 84 ALA A O 1
ATOM 676 N N . ASN A 1 85 ? 22.374 -2.962 -31.777 1.00 92.38 85 ASN A N 1
ATOM 677 C CA . ASN A 1 85 ? 23.675 -3.557 -32.051 1.00 92.38 85 ASN A CA 1
ATOM 678 C C . ASN A 1 85 ? 24.808 -2.638 -31.576 1.00 92.38 85 ASN A C 1
ATOM 680 O O . ASN A 1 85 ? 24.614 -1.451 -31.306 1.00 92.38 85 ASN A O 1
ATOM 684 N N . SER A 1 86 ? 26.010 -3.191 -31.460 1.00 95.12 86 SER A N 1
ATOM 685 C CA . SER A 1 86 ? 27.192 -2.481 -30.978 1.00 95.12 86 SER A CA 1
ATOM 686 C C . SER A 1 86 ? 27.750 -1.485 -31.993 1.00 95.12 86 SER A C 1
ATOM 688 O O . SER A 1 86 ? 28.479 -0.585 -31.601 1.00 95.12 86 SER A O 1
ATOM 690 N N . ASN A 1 87 ? 27.422 -1.605 -33.278 1.00 93.88 87 ASN A N 1
ATOM 691 C CA . ASN A 1 87 ? 28.035 -0.819 -34.354 1.00 93.88 87 ASN A CA 1
ATOM 692 C C . ASN A 1 87 ? 27.024 -0.167 -35.310 1.00 93.88 87 ASN A C 1
ATOM 694 O O . ASN A 1 87 ? 27.427 0.486 -36.266 1.00 93.88 87 ASN A O 1
ATOM 698 N N . THR A 1 88 ? 25.723 -0.338 -35.083 1.00 94.56 88 THR A N 1
ATOM 699 C CA . THR A 1 88 ? 24.669 0.145 -35.988 1.00 94.56 88 THR A CA 1
ATOM 700 C C . THR A 1 88 ? 23.939 1.325 -35.362 1.00 94.56 88 THR A C 1
ATOM 702 O O . THR A 1 88 ? 23.606 1.287 -34.178 1.00 94.56 88 THR A O 1
ATOM 705 N N . CYS A 1 89 ? 23.690 2.381 -36.137 1.00 94.00 89 CYS A N 1
ATOM 706 C CA . CYS A 1 89 ? 22.886 3.505 -35.676 1.00 94.00 89 CYS A CA 1
ATOM 707 C C . CYS A 1 89 ? 21.412 3.084 -35.514 1.00 94.00 89 CYS A C 1
ATOM 709 O O . CYS A 1 89 ? 20.814 2.636 -36.493 1.00 94.00 89 CYS A O 1
ATOM 711 N N . PRO A 1 90 ? 20.788 3.284 -34.338 1.00 93.94 90 PRO A N 1
ATOM 712 C CA . PRO A 1 90 ? 19.402 2.882 -34.096 1.00 93.94 90 PRO A CA 1
ATOM 713 C C . PRO A 1 90 ? 18.369 3.781 -34.798 1.00 93.94 90 PRO A C 1
ATOM 715 O O . PRO A 1 90 ? 17.206 3.409 -34.883 1.00 93.94 90 PRO A O 1
ATOM 718 N N . TYR A 1 91 ? 18.777 4.947 -35.316 1.00 93.62 91 TYR A N 1
ATOM 719 C CA . TYR A 1 91 ? 17.889 5.876 -36.026 1.00 93.62 91 TYR A CA 1
ATOM 720 C C . TYR A 1 91 ? 17.854 5.623 -37.535 1.00 93.62 91 TYR A C 1
ATOM 722 O O . TYR A 1 91 ? 16.785 5.601 -38.133 1.00 93.62 91 TYR A O 1
ATOM 730 N N . CYS A 1 92 ? 19.024 5.457 -38.162 1.00 94.06 92 CYS A N 1
ATOM 731 C CA . CYS A 1 92 ? 19.144 5.369 -39.622 1.00 94.06 92 CYS A CA 1
ATOM 732 C C . CYS A 1 92 ? 19.636 4.008 -40.136 1.00 94.06 92 CYS A C 1
ATOM 734 O O . CYS A 1 92 ? 19.753 3.828 -41.344 1.00 94.06 92 CYS A O 1
ATOM 736 N N . GLY A 1 93 ? 19.963 3.060 -39.250 1.00 93.06 93 GLY A N 1
ATOM 737 C CA . GLY A 1 93 ? 20.392 1.705 -39.618 1.00 93.06 93 GLY A CA 1
ATOM 738 C C . GLY A 1 93 ? 21.805 1.600 -40.204 1.00 93.06 93 GLY A C 1
ATOM 739 O O . GLY A 1 93 ? 22.236 0.508 -40.565 1.00 93.06 93 GLY A O 1
ATOM 740 N N . VAL A 1 94 ? 22.551 2.706 -40.298 1.00 95.06 94 VAL A N 1
ATOM 741 C CA . VAL A 1 94 ? 23.913 2.701 -40.850 1.00 95.06 94 VAL A CA 1
ATOM 742 C C . VAL A 1 94 ? 24.877 1.996 -39.895 1.00 95.06 94 VAL A C 1
ATOM 744 O O . VAL A 1 94 ? 24.937 2.312 -38.705 1.00 95.06 94 VAL A O 1
ATOM 747 N N . VAL A 1 95 ? 25.665 1.063 -40.433 1.00 95.38 95 VAL A N 1
ATOM 748 C CA . VAL A 1 95 ? 26.750 0.383 -39.716 1.00 95.38 95 VAL A CA 1
ATOM 749 C C . VAL A 1 95 ? 28.005 1.252 -39.740 1.00 95.38 95 VAL A C 1
ATOM 751 O O . VAL A 1 95 ? 28.413 1.765 -40.780 1.00 95.38 95 VAL A O 1
ATOM 754 N N . HIS A 1 96 ? 28.640 1.404 -38.586 1.00 91.50 96 HIS A N 1
ATOM 755 C CA . HIS A 1 96 ? 29.837 2.206 -38.393 1.00 91.50 96 HIS A CA 1
ATOM 756 C C . HIS A 1 96 ? 31.036 1.340 -37.968 1.00 91.50 96 HIS A C 1
ATOM 758 O O . HIS A 1 96 ? 30.856 0.287 -37.360 1.00 91.50 96 HIS A O 1
ATOM 764 N N . PRO A 1 97 ? 32.280 1.787 -38.229 1.00 90.62 97 PRO A N 1
ATOM 765 C CA . PRO A 1 97 ? 33.489 1.050 -37.843 1.00 90.62 97 PRO A CA 1
ATOM 766 C C . PRO A 1 97 ? 33.791 1.106 -36.335 1.00 90.62 97 PRO A C 1
ATOM 768 O O . PRO A 1 97 ? 34.661 0.390 -35.850 1.00 90.62 97 PRO A O 1
ATOM 771 N N . PHE A 1 98 ? 33.105 1.970 -35.584 1.00 89.69 98 PHE A N 1
ATOM 772 C CA . PHE A 1 98 ? 33.254 2.083 -34.135 1.00 89.69 98 PHE A CA 1
ATOM 773 C C . PHE A 1 98 ? 32.191 1.267 -33.396 1.00 89.69 98 PHE A C 1
ATOM 775 O O . PHE A 1 98 ? 31.075 1.094 -33.881 1.00 89.69 98 PHE A O 1
ATOM 782 N N . THR A 1 99 ? 32.519 0.845 -32.177 1.00 91.44 99 THR A N 1
ATOM 783 C CA . THR A 1 99 ? 31.604 0.117 -31.294 1.00 91.44 99 THR A CA 1
ATOM 784 C C . THR A 1 99 ? 31.023 1.005 -30.187 1.00 91.44 99 THR A C 1
ATOM 786 O O . THR A 1 99 ? 31.540 2.083 -29.869 1.00 91.44 99 THR A O 1
ATOM 789 N N . ALA A 1 100 ? 29.917 0.554 -29.600 1.00 90.31 100 ALA A N 1
ATOM 790 C CA . ALA A 1 100 ? 29.157 1.211 -28.548 1.00 90.31 100 ALA A CA 1
ATOM 791 C C . ALA A 1 100 ? 29.879 1.136 -27.195 1.00 90.31 100 ALA A C 1
ATOM 793 O O . ALA A 1 100 ? 29.488 0.403 -26.292 1.00 90.31 100 ALA A O 1
ATOM 794 N N . SER A 1 101 ? 30.945 1.927 -27.060 1.00 91.38 101 SER A N 1
ATOM 795 C CA . SER A 1 101 ? 31.676 2.134 -25.803 1.00 91.38 101 SER A CA 1
ATOM 796 C C . SER A 1 101 ? 31.264 3.413 -25.068 1.00 91.38 101 SER A C 1
ATOM 798 O O . SER A 1 101 ? 31.379 3.491 -23.850 1.00 91.38 101 SER A O 1
ATOM 800 N N . ARG A 1 102 ? 30.767 4.424 -25.795 1.00 91.69 102 ARG A N 1
ATOM 801 C CA . ARG A 1 102 ? 30.282 5.700 -25.243 1.00 91.69 102 ARG A CA 1
ATOM 802 C C . ARG A 1 102 ? 29.208 6.328 -26.126 1.00 91.69 102 ARG A C 1
ATOM 804 O O . ARG A 1 102 ? 29.234 6.140 -27.347 1.00 91.69 102 ARG A O 1
ATOM 811 N N . ALA A 1 103 ? 28.322 7.115 -25.515 1.00 91.00 103 ALA A N 1
ATOM 812 C CA . ALA A 1 103 ? 27.319 7.901 -26.231 1.00 91.00 103 ALA A CA 1
ATOM 813 C C . ALA A 1 103 ? 27.975 8.857 -27.243 1.00 91.00 103 ALA A C 1
ATOM 815 O O . ALA A 1 103 ? 29.071 9.372 -27.004 1.00 91.00 103 ALA A O 1
ATOM 816 N N . ARG A 1 104 ? 27.329 9.065 -28.395 1.00 92.88 104 ARG A N 1
ATOM 817 C CA . ARG A 1 104 ? 27.861 9.889 -29.497 1.00 92.88 104 ARG A CA 1
ATOM 818 C C . ARG A 1 104 ? 26.779 10.262 -30.504 1.00 92.88 104 ARG A C 1
ATOM 820 O O . ARG A 1 104 ? 25.768 9.579 -30.592 1.00 92.88 104 ARG A O 1
ATOM 827 N N . LYS A 1 105 ? 27.022 11.294 -31.314 1.00 94.88 105 LYS A N 1
ATOM 828 C CA . LYS A 1 105 ? 26.184 11.594 -32.483 1.00 94.88 105 LYS A CA 1
ATOM 829 C C . LYS A 1 105 ? 26.529 10.674 -33.657 1.00 94.88 105 LYS A C 1
ATOM 831 O O . LYS A 1 105 ? 27.700 10.352 -33.864 1.00 94.88 105 LYS A O 1
ATOM 836 N N . CYS A 1 106 ? 25.521 10.240 -34.406 1.00 94.62 106 CYS A N 1
ATOM 837 C CA . CYS A 1 106 ? 25.694 9.475 -35.633 1.00 94.62 106 CYS A CA 1
ATOM 838 C C . CYS A 1 106 ? 26.296 10.375 -36.726 1.00 94.62 106 CYS A C 1
ATOM 840 O O . CYS A 1 106 ? 25.719 11.418 -37.018 1.00 94.62 106 CYS A O 1
ATOM 842 N N . PRO A 1 107 ? 27.401 9.989 -37.384 1.00 93.56 107 PRO A N 1
ATOM 843 C CA . PRO A 1 107 ? 27.957 10.767 -38.493 1.00 93.56 107 PRO A CA 1
ATOM 844 C C . PRO A 1 107 ? 27.039 10.884 -39.720 1.00 93.56 107 PRO A C 1
ATOM 846 O O . PRO A 1 107 ? 27.207 11.809 -40.504 1.00 93.56 107 PRO A O 1
ATOM 849 N N . ALA A 1 108 ? 26.097 9.950 -39.905 1.00 94.00 108 ALA A N 1
ATOM 850 C CA . ALA A 1 108 ? 25.228 9.906 -41.083 1.00 94.00 108 ALA A CA 1
ATOM 851 C C . ALA A 1 108 ? 23.934 10.718 -40.908 1.00 94.00 108 ALA A C 1
ATOM 853 O O . ALA A 1 108 ? 23.551 11.452 -41.811 1.00 94.00 108 ALA A O 1
ATOM 854 N N . CYS A 1 109 ? 23.265 10.606 -39.754 1.00 95.12 109 CYS A N 1
ATOM 855 C CA . CYS A 1 109 ? 21.998 11.304 -39.492 1.00 95.12 109 CYS A CA 1
ATOM 856 C C . CYS A 1 109 ? 22.084 12.387 -38.406 1.00 95.12 109 CYS A C 1
ATOM 858 O O . CYS A 1 109 ? 21.082 13.019 -38.106 1.00 95.12 109 CYS A O 1
ATOM 860 N N . SER A 1 110 ? 23.256 12.614 -37.802 1.00 93.81 110 SER A N 1
ATOM 861 C CA . SER A 1 110 ? 23.493 13.582 -36.711 1.00 93.81 110 SER A CA 1
ATOM 862 C C . SER A 1 110 ? 22.736 13.336 -35.394 1.00 93.81 110 SER A C 1
ATOM 864 O O . SER A 1 110 ? 22.974 14.057 -34.421 1.00 93.81 110 SER A O 1
ATOM 866 N N . GLU A 1 111 ? 21.909 12.290 -35.319 1.00 95.75 111 GLU A N 1
ATOM 867 C CA . GLU A 1 111 ? 21.152 11.915 -34.120 1.00 95.75 111 GLU A CA 1
ATOM 868 C C . GLU A 1 111 ? 22.042 11.405 -32.985 1.00 95.75 111 GLU A C 1
ATOM 870 O O . GLU A 1 111 ? 23.077 10.768 -33.208 1.00 95.75 111 GLU A O 1
ATOM 875 N N . LYS A 1 112 ? 21.635 11.663 -31.739 1.00 95.50 112 LYS A N 1
ATOM 876 C CA . LYS A 1 112 ? 22.374 11.245 -30.542 1.00 95.50 112 LYS A CA 1
ATOM 877 C C . LYS A 1 112 ? 22.071 9.784 -30.200 1.00 95.50 112 LYS A C 1
ATOM 879 O O . LYS A 1 112 ? 20.959 9.430 -29.846 1.00 95.50 112 LYS A O 1
ATOM 884 N N . MET A 1 113 ? 23.096 8.940 -30.241 1.00 94.19 113 MET A N 1
ATOM 885 C CA . MET A 1 113 ? 23.028 7.524 -29.883 1.00 94.19 113 MET A CA 1
ATOM 886 C C . MET A 1 113 ? 23.511 7.325 -28.446 1.00 94.19 113 MET A C 1
ATOM 888 O O . MET A 1 113 ? 24.632 7.715 -28.093 1.00 94.19 113 MET A O 1
ATOM 892 N N . VAL A 1 114 ? 22.681 6.694 -27.621 1.00 94.81 114 VAL A N 1
ATOM 893 C CA . VAL A 1 114 ? 22.986 6.367 -26.222 1.00 94.81 114 VAL A CA 1
ATOM 894 C C . VAL A 1 114 ? 23.547 4.948 -26.139 1.00 94.81 114 VAL A C 1
ATOM 896 O O . VAL A 1 114 ? 23.213 4.102 -26.961 1.00 94.81 114 VAL A O 1
ATOM 899 N N . VAL A 1 115 ? 24.421 4.677 -25.164 1.00 92.88 115 VAL A N 1
ATOM 900 C CA . VAL A 1 115 ? 25.026 3.350 -24.965 1.00 92.88 115 VAL A CA 1
ATOM 901 C C . VAL A 1 115 ? 24.531 2.708 -23.671 1.00 92.88 115 VAL A C 1
ATOM 903 O O . VAL A 1 115 ? 24.619 3.306 -22.593 1.00 92.88 115 VAL A O 1
ATOM 906 N N . ARG A 1 116 ? 24.070 1.457 -23.774 1.00 91.88 116 ARG A N 1
ATOM 907 C CA . ARG A 1 116 ? 23.760 0.565 -22.645 1.00 91.88 116 ARG A CA 1
ATOM 908 C C . ARG A 1 116 ? 24.200 -0.854 -22.982 1.00 91.88 116 ARG A C 1
ATOM 910 O O . ARG A 1 116 ? 24.021 -1.289 -24.113 1.00 91.88 116 ARG A O 1
ATOM 917 N N . LYS A 1 117 ? 24.809 -1.564 -22.025 1.00 90.12 117 LYS A N 1
ATOM 918 C CA . LYS A 1 117 ? 25.254 -2.968 -22.188 1.00 90.12 117 LYS A CA 1
ATOM 919 C C . LYS A 1 117 ? 25.972 -3.235 -23.533 1.00 90.12 117 LYS A C 1
ATOM 921 O O . LYS A 1 117 ? 25.725 -4.234 -24.195 1.00 90.12 117 LYS A O 1
ATOM 926 N N . GLY A 1 118 ? 26.826 -2.299 -23.968 1.00 90.81 118 GLY A N 1
ATOM 927 C CA . GLY A 1 118 ? 27.616 -2.429 -25.201 1.00 90.81 118 GLY A CA 1
ATOM 928 C C . GLY A 1 118 ? 26.844 -2.307 -26.526 1.00 90.81 118 GLY A C 1
ATOM 929 O O . GLY A 1 118 ? 27.363 -2.732 -27.556 1.00 90.81 118 GLY A O 1
ATOM 930 N N . LYS A 1 119 ? 25.627 -1.744 -26.530 1.00 94.31 119 LYS A N 1
ATOM 931 C CA . LYS A 1 119 ? 24.789 -1.523 -27.727 1.00 94.31 119 LYS A CA 1
ATOM 932 C C . LYS A 1 119 ? 24.310 -0.072 -27.818 1.00 94.31 119 LYS A C 1
ATOM 934 O O . LYS A 1 119 ? 24.220 0.609 -26.792 1.00 94.31 119 LYS A O 1
ATOM 939 N N . PHE A 1 120 ? 24.020 0.394 -29.034 1.00 95.44 120 PHE A N 1
ATOM 940 C CA . PHE A 1 120 ? 23.429 1.712 -29.271 1.00 95.44 120 PHE A CA 1
ATOM 941 C C . PHE A 1 120 ? 21.897 1.672 -29.206 1.00 95.44 120 PHE A C 1
ATOM 943 O O . PHE A 1 120 ? 21.274 0.789 -29.789 1.00 95.44 120 PHE A O 1
ATOM 950 N N . TYR A 1 121 ? 21.316 2.675 -28.549 1.00 95.50 121 TYR A N 1
ATOM 951 C CA . TYR A 1 121 ? 19.874 2.887 -28.398 1.00 95.50 121 TYR A CA 1
ATOM 952 C C . TYR A 1 121 ? 19.510 4.344 -28.692 1.00 95.50 121 TYR A C 1
ATOM 954 O O . TYR A 1 121 ? 20.375 5.231 -28.658 1.00 95.50 121 TYR A O 1
ATOM 962 N N . THR A 1 122 ? 18.234 4.589 -28.984 1.00 94.31 122 THR A N 1
ATOM 963 C CA . THR A 1 122 ? 17.691 5.951 -29.054 1.00 94.31 122 THR A CA 1
ATOM 964 C C . THR A 1 122 ? 17.446 6.507 -27.649 1.00 94.31 122 THR A C 1
ATOM 966 O O . THR A 1 122 ? 17.362 5.750 -26.684 1.00 94.31 122 THR A O 1
ATOM 969 N N . GLU A 1 123 ? 17.304 7.825 -27.506 1.00 92.56 123 GLU A N 1
ATOM 970 C CA . GLU A 1 123 ? 16.892 8.423 -26.221 1.00 92.56 123 GLU A CA 1
ATOM 971 C C . GLU A 1 123 ? 15.503 7.926 -25.783 1.00 92.56 123 GLU A C 1
ATOM 973 O O . GLU A 1 123 ? 15.326 7.564 -24.623 1.00 92.56 123 GLU A O 1
ATOM 978 N N . LYS A 1 124 ? 14.568 7.766 -26.731 1.00 92.81 124 LYS A N 1
ATOM 979 C CA . LYS A 1 124 ? 13.218 7.234 -26.473 1.00 92.81 124 LYS A CA 1
ATOM 980 C C . LYS A 1 124 ? 13.227 5.794 -25.953 1.00 92.81 124 LYS A C 1
ATOM 982 O O . LYS A 1 124 ? 12.413 5.446 -25.103 1.00 92.81 124 LYS A O 1
ATOM 987 N N . ASP A 1 125 ? 14.140 4.954 -26.445 1.00 92.25 125 ASP A N 1
ATOM 988 C CA . ASP A 1 125 ? 14.293 3.581 -25.945 1.00 92.25 125 ASP A CA 1
ATOM 989 C C . ASP A 1 125 ? 14.742 3.571 -24.479 1.00 92.25 125 ASP A C 1
ATOM 991 O O . ASP A 1 125 ? 14.299 2.726 -23.703 1.00 92.25 125 ASP A O 1
ATOM 995 N N . ILE A 1 126 ? 15.610 4.514 -24.095 1.00 91.44 126 ILE A N 1
ATOM 996 C CA . ILE A 1 126 ? 16.109 4.632 -22.721 1.00 91.44 126 ILE A CA 1
ATOM 997 C C . ILE A 1 126 ? 15.041 5.204 -21.791 1.00 91.44 126 ILE A C 1
ATOM 999 O O . ILE A 1 126 ? 14.830 4.645 -20.724 1.00 91.44 126 ILE A O 1
ATOM 1003 N N . GLU A 1 127 ? 14.299 6.228 -22.209 1.00 89.62 127 GLU A N 1
ATOM 1004 C CA . GLU A 1 127 ? 13.154 6.735 -21.436 1.00 89.62 127 GLU A CA 1
ATOM 1005 C C . GLU A 1 127 ? 12.114 5.631 -21.185 1.00 89.62 127 GLU A C 1
ATOM 1007 O O . GLU A 1 127 ? 11.600 5.469 -20.076 1.00 89.62 127 GLU A O 1
ATOM 1012 N N . LYS A 1 128 ? 11.847 4.804 -22.204 1.00 88.81 128 LYS A N 1
ATOM 1013 C CA . LYS A 1 128 ? 10.962 3.642 -22.077 1.00 88.81 128 LYS A CA 1
ATOM 1014 C C . LYS A 1 128 ? 11.538 2.571 -21.143 1.00 88.81 128 LYS A C 1
ATOM 1016 O O . LYS A 1 128 ? 10.781 1.963 -20.388 1.00 88.81 128 LYS A O 1
ATOM 1021 N N . LEU A 1 129 ? 12.851 2.338 -21.173 1.00 89.06 129 LEU A N 1
ATOM 1022 C CA . LEU A 1 129 ? 13.528 1.424 -20.248 1.00 89.06 129 LEU A CA 1
ATOM 1023 C C . LEU A 1 129 ? 13.396 1.901 -18.802 1.00 89.06 129 LEU A C 1
ATOM 1025 O O . LEU A 1 129 ? 13.057 1.097 -17.937 1.00 89.06 129 LEU A O 1
ATOM 1029 N N . ASP A 1 130 ? 13.645 3.180 -18.540 1.00 85.50 130 ASP A N 1
ATOM 1030 C CA . ASP A 1 130 ? 13.591 3.750 -17.193 1.00 85.50 130 ASP A CA 1
ATOM 1031 C C . ASP A 1 130 ? 12.170 3.620 -16.614 1.00 85.50 130 ASP A C 1
ATOM 1033 O O . ASP A 1 130 ? 11.997 3.166 -15.483 1.00 85.50 130 ASP A O 1
ATOM 1037 N N . SER A 1 131 ? 11.139 3.871 -17.429 1.00 83.38 131 SER A N 1
ATOM 1038 C CA . SER A 1 131 ? 9.739 3.674 -17.032 1.00 83.38 131 SER A CA 1
ATOM 1039 C C . SER A 1 131 ? 9.397 2.210 -16.707 1.00 83.38 131 SER A C 1
ATOM 1041 O O . SER A 1 131 ? 8.822 1.937 -15.654 1.00 83.38 131 SER A O 1
ATOM 1043 N N . ILE A 1 132 ? 9.762 1.255 -17.573 1.00 83.25 132 ILE A N 1
ATOM 1044 C CA . ILE A 1 132 ? 9.421 -0.169 -17.376 1.00 83.25 132 ILE A CA 1
ATOM 1045 C C . ILE A 1 132 ? 10.253 -0.790 -16.247 1.00 83.25 132 ILE A C 1
ATOM 1047 O O . ILE A 1 132 ? 9.770 -1.648 -15.511 1.00 83.25 132 ILE A O 1
ATOM 1051 N N . SER A 1 133 ? 11.510 -0.371 -16.102 1.00 83.56 133 SER A N 1
ATOM 1052 C CA . SER A 1 133 ? 12.386 -0.870 -15.042 1.00 83.56 133 SER A CA 1
ATOM 1053 C C . SER A 1 133 ? 11.910 -0.422 -13.662 1.00 83.56 133 SER A C 1
ATOM 1055 O O . SER A 1 133 ? 11.889 -1.250 -12.756 1.00 83.56 133 SER A O 1
ATOM 1057 N N . SER A 1 134 ? 11.451 0.826 -13.511 1.00 81.75 134 SER A N 1
ATOM 1058 C CA . SER A 1 134 ? 10.868 1.313 -12.255 1.00 81.75 134 SER A CA 1
ATOM 1059 C C . SER A 1 134 ? 9.663 0.470 -11.821 1.00 81.75 134 SER A C 1
ATOM 1061 O O . SER A 1 134 ? 9.651 -0.028 -10.697 1.00 81.75 134 SER A O 1
ATOM 1063 N N . ASP A 1 135 ? 8.701 0.242 -12.724 1.00 82.12 135 ASP A N 1
ATOM 1064 C CA . ASP A 1 135 ? 7.527 -0.612 -12.468 1.00 82.12 135 ASP A CA 1
ATOM 1065 C C . ASP A 1 135 ? 7.938 -2.050 -12.109 1.00 82.12 135 ASP A C 1
ATOM 1067 O O . ASP A 1 135 ? 7.426 -2.646 -11.162 1.00 82.12 135 ASP A O 1
ATOM 1071 N N . TYR A 1 136 ? 8.924 -2.610 -12.814 1.00 84.50 136 TYR A N 1
ATOM 1072 C CA . TYR A 1 136 ? 9.422 -3.945 -12.500 1.00 84.50 136 TYR A CA 1
ATOM 1073 C C . TYR A 1 136 ? 10.048 -4.034 -11.103 1.00 84.50 136 TYR A C 1
ATOM 1075 O O . TYR A 1 136 ? 9.787 -4.993 -10.370 1.00 84.50 136 TYR A O 1
ATOM 1083 N N . TYR A 1 137 ? 10.914 -3.082 -10.742 1.00 84.06 137 TYR A N 1
ATOM 1084 C CA . TYR A 1 137 ? 11.597 -3.099 -9.450 1.00 84.06 137 TYR A CA 1
ATOM 1085 C C . TYR A 1 137 ? 10.610 -2.925 -8.301 1.00 84.06 137 TYR A C 1
ATOM 1087 O O . TYR A 1 137 ? 10.730 -3.629 -7.298 1.00 84.06 137 TYR A O 1
ATOM 1095 N N . GLU A 1 138 ? 9.599 -2.076 -8.477 1.00 84.50 138 GLU A N 1
ATOM 1096 C CA . GLU A 1 138 ? 8.501 -1.941 -7.525 1.00 84.50 138 GLU A CA 1
ATOM 1097 C C . GLU A 1 138 ? 7.767 -3.274 -7.339 1.00 84.50 138 GLU A C 1
ATOM 1099 O O . GLU A 1 138 ? 7.670 -3.775 -6.219 1.00 84.50 138 GLU A O 1
ATOM 1104 N N . LYS A 1 139 ? 7.331 -3.922 -8.425 1.00 87.19 139 LYS A N 1
ATOM 1105 C CA . LYS A 1 139 ? 6.633 -5.217 -8.340 1.00 87.19 139 LYS A CA 1
ATOM 1106 C C . LYS A 1 139 ? 7.497 -6.309 -7.716 1.00 87.19 139 LYS A C 1
ATOM 1108 O O . LYS A 1 139 ? 7.012 -7.075 -6.889 1.00 87.19 139 LYS A O 1
ATOM 1113 N N . THR A 1 140 ? 8.787 -6.343 -8.039 1.00 86.56 140 THR A N 1
ATOM 1114 C CA . THR A 1 140 ? 9.739 -7.291 -7.437 1.00 86.56 140 THR A CA 1
ATOM 1115 C C . THR A 1 140 ? 9.858 -7.072 -5.929 1.00 86.56 140 THR A C 1
ATOM 1117 O O . THR A 1 140 ? 9.785 -8.028 -5.158 1.00 86.56 140 THR A O 1
ATOM 1120 N N . GLN A 1 141 ? 9.969 -5.815 -5.490 1.00 88.25 141 GLN A N 1
ATOM 1121 C CA . GLN A 1 141 ? 9.994 -5.472 -4.070 1.00 88.25 141 GLN A CA 1
ATOM 1122 C C . GLN A 1 141 ? 8.707 -5.916 -3.362 1.00 88.25 141 GLN A C 1
ATOM 1124 O O . GLN A 1 141 ? 8.772 -6.422 -2.243 1.00 88.25 141 GLN A O 1
ATOM 1129 N N . GLN A 1 142 ? 7.546 -5.777 -4.008 1.00 88.62 142 GLN A N 1
ATOM 1130 C CA . GLN A 1 142 ? 6.274 -6.235 -3.445 1.00 88.62 142 GLN A CA 1
ATOM 1131 C C . GLN A 1 142 ? 6.171 -7.761 -3.370 1.00 88.62 142 GLN A C 1
ATOM 1133 O O . GLN A 1 142 ? 5.622 -8.274 -2.399 1.00 88.62 142 GLN A O 1
ATOM 1138 N N . VAL A 1 143 ? 6.729 -8.503 -4.332 1.00 88.94 143 VAL A N 1
ATOM 1139 C CA . VAL A 1 143 ? 6.805 -9.975 -4.263 1.00 88.94 143 VAL A CA 1
ATOM 1140 C C . VAL A 1 143 ? 7.709 -10.429 -3.110 1.00 88.94 143 VAL A C 1
ATOM 1142 O O . VAL A 1 143 ? 7.348 -11.351 -2.374 1.00 88.94 143 VAL A O 1
ATOM 1145 N N . GLU A 1 144 ? 8.849 -9.769 -2.893 1.00 87.81 144 GLU A N 1
ATOM 1146 C CA . GLU A 1 144 ? 9.717 -10.050 -1.738 1.00 87.81 144 GLU A CA 1
ATOM 1147 C C . GLU A 1 144 ? 9.054 -9.661 -0.409 1.00 87.81 144 GLU A C 1
ATOM 1149 O O . GLU A 1 144 ? 9.117 -10.413 0.567 1.00 87.81 144 GLU A O 1
ATOM 1154 N N . ARG A 1 145 ? 8.336 -8.532 -0.364 1.00 88.94 145 ARG A N 1
ATOM 1155 C CA . ARG A 1 145 ? 7.535 -8.151 0.807 1.00 88.94 145 ARG A CA 1
ATOM 1156 C C . ARG A 1 145 ? 6.451 -9.187 1.092 1.00 88.94 145 ARG A C 1
ATOM 1158 O O . ARG A 1 145 ? 6.326 -9.625 2.234 1.00 88.94 145 ARG A O 1
ATOM 1165 N N . LEU A 1 146 ? 5.736 -9.644 0.063 1.00 88.50 146 LEU A N 1
ATOM 1166 C CA . LEU A 1 146 ? 4.703 -10.672 0.178 1.00 88.50 146 LEU A CA 1
ATOM 1167 C C . LEU A 1 146 ? 5.251 -11.954 0.821 1.00 88.50 146 LEU A C 1
ATOM 1169 O O . LEU A 1 146 ? 4.592 -12.522 1.685 1.00 88.50 146 LEU A O 1
ATOM 1173 N N . LYS A 1 147 ? 6.480 -12.371 0.488 1.00 88.94 147 LYS A N 1
ATOM 1174 C CA . LYS A 1 147 ? 7.151 -13.502 1.153 1.00 88.94 147 LYS A CA 1
ATOM 1175 C C . LYS A 1 147 ? 7.282 -13.292 2.666 1.00 88.94 147 LYS A C 1
ATOM 1177 O O . LYS A 1 147 ? 6.909 -14.172 3.441 1.00 88.94 147 LYS A O 1
ATOM 1182 N N . SER A 1 148 ? 7.799 -12.135 3.088 1.00 89.00 148 SER A N 1
ATOM 1183 C CA . SER A 1 148 ? 7.970 -11.799 4.512 1.00 89.00 148 SER A CA 1
ATOM 1184 C C . SER A 1 148 ? 6.632 -11.729 5.251 1.00 89.00 148 SER A C 1
ATOM 1186 O O . SER A 1 148 ? 6.511 -12.199 6.384 1.00 89.00 148 SER A O 1
ATOM 1188 N N . VAL A 1 149 ? 5.609 -11.168 4.607 1.00 90.94 149 VAL A N 1
ATOM 1189 C CA . VAL A 1 149 ? 4.257 -11.057 5.166 1.00 90.94 149 VAL A CA 1
ATOM 1190 C C . VAL A 1 149 ? 3.622 -12.440 5.323 1.00 90.94 149 VAL A C 1
ATOM 1192 O O . VAL A 1 149 ? 3.100 -12.753 6.391 1.00 90.94 149 VAL A O 1
ATOM 1195 N N . LEU A 1 150 ? 3.733 -13.312 4.315 1.00 88.50 150 LEU A N 1
ATOM 1196 C CA . LEU A 1 150 ? 3.244 -14.694 4.387 1.00 88.50 150 LEU A CA 1
ATOM 1197 C C . LEU A 1 150 ? 3.899 -15.487 5.523 1.00 88.50 150 LEU A C 1
ATOM 1199 O O . LEU A 1 150 ? 3.202 -16.218 6.227 1.00 88.50 150 LEU A O 1
ATOM 1203 N N . GLN A 1 151 ? 5.205 -15.310 5.745 1.00 88.81 151 GLN A N 1
ATOM 1204 C CA . GLN A 1 151 ? 5.889 -15.905 6.896 1.00 88.81 151 GLN A CA 1
ATOM 1205 C C . GLN A 1 151 ? 5.323 -15.363 8.216 1.00 88.81 151 GLN A C 1
ATOM 1207 O O . GLN A 1 151 ? 4.983 -16.128 9.114 1.00 88.81 151 GLN A O 1
ATOM 1212 N N . THR A 1 152 ? 5.123 -14.049 8.299 1.00 86.31 152 THR A N 1
ATOM 1213 C CA . THR A 1 152 ? 4.596 -13.391 9.501 1.00 86.31 152 THR A CA 1
ATOM 1214 C C . THR A 1 152 ? 3.169 -13.853 9.832 1.00 86.31 152 THR A C 1
ATOM 1216 O O . THR A 1 152 ? 2.830 -14.022 11.005 1.00 86.31 152 THR A O 1
ATOM 1219 N N . ILE A 1 153 ? 2.327 -14.126 8.825 1.00 86.50 153 ILE A N 1
ATOM 1220 C CA . ILE A 1 153 ? 1.000 -14.741 9.018 1.00 86.50 153 ILE A CA 1
ATOM 1221 C C . ILE A 1 153 ? 1.140 -16.125 9.662 1.00 86.50 153 ILE A C 1
ATOM 1223 O O . ILE A 1 153 ? 0.396 -16.445 10.590 1.00 86.50 153 ILE A O 1
ATOM 1227 N N . GLN A 1 154 ? 2.078 -16.952 9.189 1.00 83.56 154 GLN A N 1
ATOM 1228 C CA . GLN A 1 154 ? 2.308 -18.287 9.751 1.00 83.56 154 GLN A CA 1
ATOM 1229 C C . GLN A 1 154 ? 2.778 -18.209 11.206 1.00 83.56 154 GLN A C 1
ATOM 1231 O O . GLN A 1 154 ? 2.220 -18.900 12.058 1.00 83.56 154 GLN A O 1
ATOM 1236 N N . ASP A 1 155 ? 3.723 -17.321 11.506 1.00 83.81 155 ASP A N 1
ATOM 1237 C CA . ASP A 1 155 ? 4.256 -17.145 12.858 1.00 83.81 155 ASP A CA 1
ATOM 1238 C C . ASP A 1 155 ? 3.167 -16.659 13.830 1.00 83.81 155 ASP A C 1
ATOM 1240 O O . ASP A 1 155 ? 3.027 -17.176 14.940 1.00 83.81 155 ASP A O 1
ATOM 1244 N N . ASN A 1 156 ? 2.322 -15.711 13.409 1.00 83.50 156 ASN A N 1
ATOM 1245 C CA . ASN A 1 156 ? 1.194 -15.250 14.225 1.00 83.50 156 ASN A CA 1
ATOM 1246 C C . ASN A 1 156 ? 0.126 -16.330 14.407 1.00 83.50 156 ASN A C 1
ATOM 1248 O O . ASN A 1 156 ? -0.457 -16.432 15.489 1.00 83.50 156 ASN A O 1
ATOM 1252 N N . LYS A 1 157 ? -0.099 -17.172 13.392 1.00 81.12 157 LYS A N 1
ATOM 1253 C CA . LYS A 1 157 ? -1.009 -18.315 13.499 1.00 81.12 157 LYS A CA 1
ATOM 1254 C C . LYS A 1 157 ? -0.512 -19.314 14.545 1.00 81.12 157 LYS A C 1
ATOM 1256 O O . LYS A 1 157 ? -1.309 -19.755 15.366 1.00 81.12 157 LYS A O 1
ATOM 1261 N N . LEU A 1 158 ? 0.785 -19.633 14.557 1.00 82.31 158 LEU A N 1
ATOM 1262 C CA . LEU A 1 158 ? 1.389 -20.526 15.559 1.00 82.31 158 LEU A CA 1
ATOM 1263 C C . LEU A 1 158 ? 1.247 -19.980 16.988 1.00 82.31 158 LEU A C 1
ATOM 1265 O O . LEU A 1 158 ? 1.077 -20.749 17.931 1.00 82.31 158 LEU A O 1
ATOM 1269 N N . ASN A 1 159 ? 1.25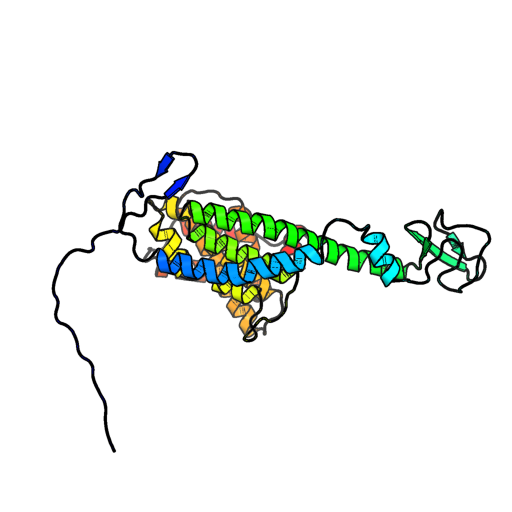1 -18.655 17.136 1.00 76.94 159 ASN A N 1
ATOM 1270 C CA . ASN A 1 159 ? 1.073 -17.969 18.415 1.00 76.94 159 ASN A CA 1
ATOM 1271 C C . ASN A 1 159 ? -0.400 -17.689 18.778 1.00 76.94 159 ASN A C 1
ATOM 1273 O O . ASN A 1 159 ? -0.659 -17.003 19.765 1.00 76.94 159 ASN A O 1
ATOM 1277 N N . ASN A 1 160 ? -1.367 -18.197 18.002 1.00 77.56 160 ASN A N 1
ATOM 1278 C CA . ASN A 1 160 ? -2.804 -17.933 18.162 1.00 77.56 160 ASN A CA 1
ATOM 1279 C C . ASN A 1 160 ? -3.173 -16.433 18.155 1.00 77.56 160 ASN A C 1
ATOM 1281 O O . ASN A 1 160 ? -4.176 -16.027 18.743 1.00 77.56 160 ASN A O 1
ATOM 1285 N N . ASN A 1 161 ? -2.382 -15.594 17.475 1.00 79.44 161 ASN A N 1
ATOM 1286 C CA . ASN A 1 161 ? -2.656 -14.166 17.332 1.00 79.44 161 ASN A CA 1
ATOM 1287 C C . ASN A 1 161 ? -3.457 -13.898 16.049 1.00 79.44 161 ASN A C 1
ATOM 1289 O O . ASN A 1 161 ? -2.946 -13.409 15.037 1.00 79.44 161 ASN A O 1
ATOM 1293 N N . TYR A 1 162 ? -4.737 -14.273 16.077 1.00 79.38 162 TYR A N 1
ATOM 1294 C CA . TYR A 1 162 ? -5.620 -14.199 14.911 1.00 79.38 162 TYR A CA 1
ATOM 1295 C C . TYR A 1 162 ? -5.870 -12.765 14.425 1.00 79.38 162 TYR A C 1
ATOM 1297 O O . TYR A 1 162 ? -5.987 -12.544 13.221 1.00 79.38 162 TYR A O 1
ATOM 1305 N N . GLY A 1 163 ? -5.882 -11.785 15.332 1.00 79.38 163 GLY A N 1
ATOM 1306 C CA . GLY A 1 163 ? -5.983 -10.370 14.974 1.00 79.38 163 GLY A CA 1
ATOM 1307 C C . GLY A 1 163 ? -4.816 -9.908 14.100 1.00 79.38 163 GLY A C 1
ATOM 1308 O O . GLY A 1 163 ? -5.023 -9.373 13.008 1.00 79.38 163 GLY A O 1
ATOM 1309 N N . ARG A 1 164 ? -3.582 -10.219 14.520 1.00 83.19 164 ARG A N 1
ATOM 1310 C CA . ARG A 1 164 ? -2.379 -9.973 13.712 1.00 83.19 164 ARG A CA 1
ATOM 1311 C C . ARG A 1 164 ? -2.388 -10.774 12.409 1.00 83.19 164 ARG A C 1
ATOM 1313 O O . ARG A 1 164 ? -1.973 -10.246 11.385 1.00 83.19 164 ARG A O 1
ATOM 1320 N N . CYS A 1 165 ? -2.919 -12.000 12.393 1.00 86.44 165 CYS A N 1
ATOM 1321 C CA . CYS A 1 165 ? -3.072 -12.750 11.140 1.00 86.44 165 CYS A CA 1
ATOM 1322 C C . CYS A 1 165 ? -3.927 -11.988 10.118 1.00 86.44 165 CYS A C 1
ATOM 1324 O O . CYS A 1 165 ? -3.534 -11.891 8.961 1.00 86.44 165 CYS A O 1
ATOM 1326 N N . PHE A 1 166 ? -5.071 -11.428 10.524 1.00 85.00 166 PHE A N 1
ATOM 1327 C CA . PHE A 1 166 ? -5.935 -10.674 9.609 1.00 85.00 166 PHE A CA 1
ATOM 1328 C C . PHE A 1 166 ? -5.291 -9.383 9.101 1.00 85.00 166 PHE A C 1
ATOM 1330 O O . PHE A 1 166 ? -5.433 -9.065 7.921 1.00 85.00 166 PHE A O 1
ATOM 1337 N N . LEU A 1 167 ? -4.529 -8.691 9.950 1.00 87.31 167 LEU A N 1
ATOM 1338 C CA . LEU A 1 167 ? -3.722 -7.539 9.540 1.00 87.31 167 LEU A CA 1
ATOM 1339 C C . LEU A 1 167 ? -2.738 -7.896 8.427 1.00 87.31 167 LEU A C 1
ATOM 1341 O O . LEU A 1 167 ? -2.741 -7.268 7.370 1.00 87.31 167 LEU A O 1
ATOM 1345 N N . TYR A 1 168 ? -1.944 -8.944 8.628 1.00 90.06 168 TYR A N 1
ATOM 1346 C CA . TYR A 1 168 ? -0.945 -9.340 7.641 1.00 90.06 168 TYR A CA 1
ATOM 1347 C C . TYR A 1 168 ? -1.564 -9.991 6.397 1.00 90.06 168 TYR A C 1
ATOM 1349 O O . TYR A 1 168 ? -1.030 -9.838 5.306 1.00 90.06 168 TYR A O 1
ATOM 1357 N N . ILE A 1 169 ? -2.723 -10.652 6.503 1.00 89.94 169 ILE A N 1
ATOM 1358 C CA . ILE A 1 169 ? -3.484 -11.092 5.321 1.00 89.94 169 ILE A CA 1
ATOM 1359 C C . ILE A 1 169 ? -3.928 -9.882 4.490 1.00 89.94 169 ILE A C 1
ATOM 1361 O O . ILE A 1 169 ? -3.815 -9.912 3.267 1.00 89.94 169 ILE A O 1
ATOM 1365 N N . SER A 1 170 ? -4.408 -8.816 5.135 1.00 88.69 170 SER A N 1
ATOM 1366 C CA . SER A 1 170 ? -4.740 -7.565 4.449 1.00 88.69 170 SER A CA 1
ATOM 1367 C C . SER A 1 170 ? -3.516 -6.969 3.747 1.00 88.69 170 SER A C 1
ATOM 1369 O O . SER A 1 170 ? -3.587 -6.656 2.564 1.00 88.69 170 SER A O 1
ATOM 1371 N N . GLU A 1 171 ? -2.374 -6.878 4.433 1.00 89.56 171 GLU A N 1
ATOM 1372 C CA . GLU A 1 171 ? -1.124 -6.396 3.827 1.00 89.56 171 GLU A CA 1
ATOM 1373 C C . GLU A 1 171 ? -0.664 -7.277 2.650 1.00 89.56 171 GLU A C 1
ATOM 1375 O O . GLU A 1 171 ? -0.178 -6.777 1.637 1.00 89.56 171 GLU A O 1
ATOM 1380 N N . ALA A 1 172 ? -0.853 -8.595 2.736 1.00 89.81 172 ALA A N 1
ATOM 1381 C CA . ALA A 1 172 ? -0.538 -9.501 1.638 1.00 89.81 172 ALA A CA 1
ATOM 1382 C C . ALA A 1 172 ? -1.389 -9.195 0.396 1.00 89.81 172 ALA A C 1
ATOM 1384 O O . ALA A 1 172 ? -0.867 -9.195 -0.722 1.00 89.81 172 ALA A O 1
ATOM 1385 N N . TYR A 1 173 ? -2.679 -8.895 0.579 1.00 87.88 173 TYR A N 1
ATOM 1386 C CA . TYR A 1 173 ? -3.542 -8.451 -0.514 1.00 87.88 173 TYR A CA 1
ATOM 1387 C C . TYR A 1 173 ? -3.111 -7.098 -1.088 1.00 87.88 173 TYR A C 1
ATOM 1389 O O . TYR A 1 173 ? -3.132 -6.946 -2.308 1.00 87.88 173 TYR A O 1
ATOM 1397 N N . ASP A 1 174 ? -2.622 -6.172 -0.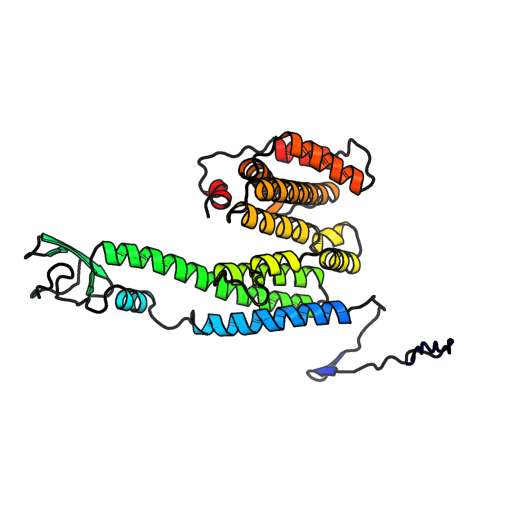261 1.00 85.31 174 ASP A N 1
ATOM 1398 C CA . ASP A 1 174 ? -2.057 -4.904 -0.735 1.00 85.31 174 ASP A CA 1
ATOM 1399 C C . ASP A 1 174 ? -0.845 -5.123 -1.642 1.00 85.31 174 ASP A C 1
ATOM 1401 O O . ASP A 1 174 ? -0.759 -4.537 -2.723 1.00 85.31 174 ASP A O 1
ATOM 1405 N N . CYS A 1 175 ? 0.078 -6.004 -1.239 1.00 87.94 175 CYS A N 1
ATOM 1406 C CA . CYS A 1 175 ? 1.214 -6.386 -2.076 1.00 87.94 175 CYS A CA 1
ATOM 1407 C C . CYS A 1 175 ? 0.739 -7.001 -3.401 1.00 87.94 175 CYS A C 1
ATOM 1409 O O . CYS A 1 175 ? 1.232 -6.628 -4.466 1.00 87.94 175 CYS A O 1
ATOM 1411 N N . CYS A 1 176 ? -0.246 -7.906 -3.357 1.00 87.44 176 CYS A N 1
ATOM 1412 C CA . CYS A 1 176 ? -0.809 -8.524 -4.562 1.00 87.44 176 CYS A CA 1
ATOM 1413 C C . CYS A 1 176 ? -1.435 -7.487 -5.499 1.00 87.44 176 CYS A C 1
ATOM 1415 O O . CYS A 1 176 ? -1.268 -7.577 -6.715 1.00 87.44 176 CYS A O 1
ATOM 1417 N N . ALA A 1 177 ? -2.120 -6.490 -4.943 1.00 83.88 177 ALA A N 1
ATOM 1418 C CA . ALA A 1 177 ? -2.779 -5.451 -5.711 1.00 83.88 177 ALA A CA 1
ATOM 1419 C C . ALA A 1 177 ? -1.782 -4.543 -6.450 1.00 83.88 177 ALA A C 1
ATOM 1421 O O . ALA A 1 177 ? -2.036 -4.183 -7.596 1.00 83.88 177 ALA A O 1
ATOM 1422 N N . VAL A 1 178 ? -0.622 -4.233 -5.859 1.00 82.94 178 VAL A N 1
ATOM 1423 C CA . VAL A 1 178 ? 0.451 -3.499 -6.562 1.00 82.94 178 VAL A CA 1
ATOM 1424 C C . VAL A 1 178 ? 1.075 -4.351 -7.670 1.00 82.94 178 VAL A C 1
ATOM 1426 O O . VAL A 1 178 ? 1.294 -3.867 -8.780 1.00 82.94 178 VAL A O 1
ATOM 1429 N N . VAL A 1 179 ? 1.319 -5.640 -7.406 1.00 83.75 179 VAL A N 1
ATOM 1430 C CA . VAL A 1 179 ? 1.886 -6.559 -8.408 1.00 83.75 179 VAL A CA 1
ATOM 1431 C C . VAL A 1 179 ? 0.942 -6.723 -9.600 1.00 83.75 179 VAL A C 1
ATOM 1433 O O . VAL A 1 179 ? 1.363 -6.655 -10.757 1.00 83.75 179 VAL A O 1
ATOM 1436 N N . ARG A 1 180 ? -0.350 -6.917 -9.326 1.00 77.94 180 ARG A N 1
ATOM 1437 C CA . ARG A 1 180 ? -1.377 -7.144 -10.340 1.00 77.94 180 ARG A CA 1
ATOM 1438 C C . ARG A 1 180 ? -2.743 -6.703 -9.823 1.00 77.94 180 ARG A C 1
ATOM 1440 O O . ARG A 1 180 ? -3.484 -7.505 -9.262 1.00 77.94 180 ARG A O 1
ATOM 1447 N N . ASN A 1 181 ? -3.127 -5.459 -10.101 1.00 65.25 181 ASN A N 1
ATOM 1448 C CA . ASN A 1 181 ? -4.474 -4.979 -9.793 1.00 65.25 181 ASN A CA 1
ATOM 1449 C C . ASN A 1 181 ? -5.486 -5.474 -10.840 1.00 65.25 181 ASN A C 1
ATOM 1451 O O . ASN A 1 181 ? -5.897 -4.730 -11.730 1.00 65.25 181 ASN A O 1
ATOM 1455 N N . GLN A 1 182 ? -5.834 -6.760 -10.795 1.00 61.62 182 GLN A N 1
ATOM 1456 C CA . GLN A 1 182 ? -6.892 -7.325 -11.631 1.00 61.62 182 GLN A CA 1
ATOM 1457 C C . GLN A 1 182 ? -8.097 -7.721 -10.786 1.00 61.62 182 GLN A C 1
ATOM 1459 O O . GLN A 1 182 ? -7.954 -8.186 -9.657 1.00 61.62 182 GLN A O 1
ATOM 1464 N N . SER A 1 183 ? -9.284 -7.567 -11.370 1.00 58.03 183 SER A N 1
ATOM 1465 C CA . SER A 1 183 ? -10.508 -8.160 -10.846 1.00 58.03 183 SER A CA 1
ATOM 1466 C C . SER A 1 183 ? -10.355 -9.684 -10.797 1.00 58.03 183 SER A C 1
ATOM 1468 O O . SER A 1 183 ? -10.012 -10.320 -11.795 1.00 58.03 183 SER A O 1
ATOM 1470 N N . PHE A 1 184 ? -10.592 -10.255 -9.625 1.00 59.66 184 PHE A N 1
ATOM 1471 C CA . PHE A 1 184 ? -10.645 -11.682 -9.352 1.00 59.66 184 PHE A CA 1
ATOM 1472 C C . PHE A 1 184 ? -12.071 -12.221 -9.572 1.00 59.66 184 PHE A C 1
ATOM 1474 O O . PHE A 1 184 ? -12.971 -11.495 -10.011 1.00 59.66 184 PHE A O 1
ATOM 1481 N N . GLU A 1 185 ? -12.287 -13.507 -9.283 1.00 54.22 185 GLU A N 1
ATOM 1482 C CA . GLU A 1 185 ? -13.606 -14.145 -9.344 1.00 54.22 185 GLU A CA 1
ATOM 1483 C C . GLU A 1 185 ? -14.692 -13.293 -8.662 1.00 54.22 185 GLU A C 1
ATOM 1485 O O . GLU A 1 185 ? -14.531 -12.813 -7.542 1.00 54.22 185 GLU A O 1
ATOM 1490 N N . GLY A 1 186 ? -15.813 -13.081 -9.356 1.00 55.44 186 GLY A N 1
ATOM 1491 C CA . GLY A 1 186 ? -16.911 -12.247 -8.857 1.00 55.44 186 GLY A CA 1
ATOM 1492 C C . GLY A 1 186 ? -16.730 -10.735 -9.050 1.00 55.44 186 GLY A C 1
ATOM 1493 O O . GLY A 1 186 ? -17.615 -9.984 -8.655 1.00 55.44 186 GLY A O 1
ATOM 1494 N N . GLY A 1 187 ? -15.642 -10.283 -9.686 1.00 62.41 187 GLY A N 1
ATOM 1495 C CA . GLY A 1 187 ? -15.427 -8.877 -10.053 1.00 62.41 187 GLY A CA 1
ATOM 1496 C C . GLY A 1 187 ? -14.716 -8.026 -8.996 1.00 62.41 187 GLY A C 1
ATOM 1497 O O . GLY A 1 187 ? -14.481 -6.847 -9.246 1.00 62.41 187 GLY A O 1
ATOM 1498 N N . PHE A 1 188 ? -14.340 -8.610 -7.855 1.00 68.06 188 PHE A N 1
ATOM 1499 C CA . PHE A 1 188 ? -13.628 -7.931 -6.766 1.00 68.06 188 PHE A CA 1
ATOM 1500 C C . PHE A 1 188 ? -12.127 -7.838 -7.034 1.00 68.06 188 PHE A C 1
ATOM 1502 O O . PHE A 1 188 ? -11.521 -8.785 -7.523 1.00 68.06 188 PHE A O 1
ATOM 1509 N N . THR A 1 189 ? -11.506 -6.717 -6.692 1.00 73.94 189 THR A N 1
ATOM 1510 C CA . THR A 1 189 ? -10.052 -6.515 -6.768 1.00 73.94 189 THR A CA 1
ATOM 1511 C C . THR A 1 189 ? -9.351 -7.030 -5.511 1.00 73.94 189 THR A C 1
ATOM 1513 O O . THR A 1 189 ? -9.984 -7.281 -4.487 1.00 73.94 189 THR A O 1
ATOM 1516 N N . PHE A 1 190 ? -8.021 -7.161 -5.543 1.00 79.00 190 PHE A N 1
ATOM 1517 C CA . PHE A 1 190 ? -7.260 -7.495 -4.332 1.00 79.00 190 PHE A CA 1
ATOM 1518 C C . PHE A 1 190 ? -7.417 -6.448 -3.217 1.00 79.00 190 PHE A C 1
ATOM 1520 O O . PHE A 1 190 ? -7.410 -6.827 -2.049 1.00 79.00 190 PHE A O 1
ATOM 1527 N N . TRP A 1 191 ? -7.656 -5.176 -3.554 1.00 75.38 191 TRP A N 1
ATOM 1528 C CA . TRP A 1 191 ? -7.987 -4.137 -2.572 1.00 75.38 191 TRP A CA 1
ATOM 1529 C C . TRP A 1 191 ? -9.273 -4.462 -1.808 1.00 75.38 191 TRP A C 1
ATOM 1531 O O . TRP A 1 191 ? -9.299 -4.408 -0.579 1.00 75.38 191 TRP A O 1
ATOM 1541 N N . ASP A 1 192 ? -10.313 -4.903 -2.522 1.00 73.12 192 ASP A N 1
ATOM 1542 C CA . ASP A 1 192 ? -11.588 -5.294 -1.915 1.00 73.12 192 ASP A CA 1
ATOM 1543 C C . ASP A 1 192 ? -11.420 -6.474 -0.949 1.00 73.12 192 ASP A C 1
ATOM 1545 O O . ASP A 1 192 ? -12.022 -6.494 0.129 1.00 73.12 192 ASP A O 1
ATOM 1549 N N . TYR A 1 193 ? -10.577 -7.450 -1.306 1.00 76.94 193 TYR A N 1
ATOM 1550 C CA . TYR A 1 193 ? -10.247 -8.565 -0.417 1.00 76.94 193 TYR A CA 1
ATOM 1551 C C . TYR A 1 193 ? -9.480 -8.100 0.823 1.00 76.94 193 TYR A C 1
ATOM 1553 O O . TYR A 1 193 ? -9.825 -8.524 1.925 1.00 76.94 193 TYR A O 1
ATOM 1561 N N . GLY A 1 194 ? -8.490 -7.215 0.669 1.00 78.12 194 GLY A N 1
ATOM 1562 C CA . GLY A 1 194 ? -7.737 -6.647 1.790 1.00 78.12 194 GLY A CA 1
ATOM 1563 C C . GLY A 1 194 ? -8.646 -5.919 2.782 1.00 78.12 194 GLY A C 1
ATOM 1564 O O . GLY A 1 194 ? -8.648 -6.235 3.974 1.00 78.12 194 GLY A O 1
ATOM 1565 N N . TRP A 1 195 ? -9.515 -5.037 2.283 1.00 76.06 195 TRP A N 1
ATOM 1566 C CA . TRP A 1 195 ? -10.533 -4.368 3.096 1.00 76.06 195 TRP A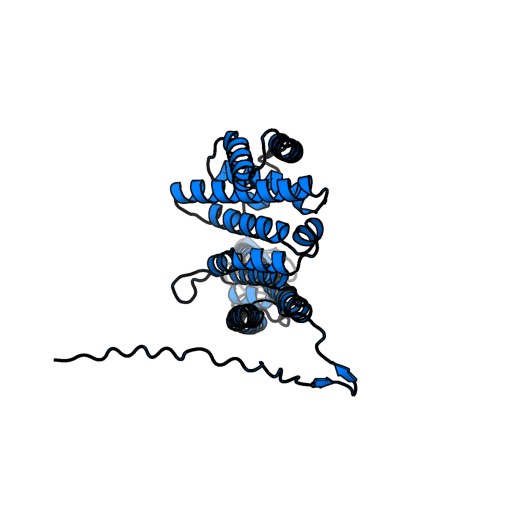 CA 1
ATOM 1567 C C . TRP A 1 195 ? -11.508 -5.357 3.753 1.00 76.06 195 TRP A C 1
ATOM 1569 O O . TRP A 1 195 ? -11.805 -5.247 4.945 1.00 76.06 195 TRP A O 1
ATOM 1579 N N . GLY A 1 196 ? -12.004 -6.339 2.995 1.00 72.75 196 GLY A N 1
ATOM 1580 C CA . GLY A 1 196 ? -12.987 -7.318 3.464 1.00 72.75 196 GLY A CA 1
ATOM 1581 C C . GLY A 1 196 ? -12.482 -8.217 4.596 1.00 72.75 196 GLY A C 1
ATOM 1582 O O . GLY A 1 196 ? -13.283 -8.703 5.399 1.00 72.75 196 GLY A O 1
ATOM 1583 N N . VAL A 1 197 ? -11.164 -8.411 4.695 1.00 80.06 197 VAL A N 1
ATOM 1584 C CA . VAL A 1 197 ? -10.518 -9.165 5.779 1.00 80.06 197 VAL A CA 1
ATOM 1585 C C . VAL A 1 197 ? -10.584 -8.409 7.108 1.00 80.06 197 VAL A C 1
ATOM 1587 O O . VAL A 1 197 ? -10.787 -9.026 8.155 1.00 80.06 197 VAL A O 1
ATOM 1590 N N . LEU A 1 198 ? -10.465 -7.079 7.080 1.00 78.75 198 LEU A N 1
ATOM 1591 C CA . LEU A 1 198 ? -10.446 -6.213 8.263 1.00 78.75 198 LEU A CA 1
ATOM 1592 C C . LEU A 1 198 ? -11.865 -5.870 8.742 1.00 78.75 198 LEU A C 1
ATOM 1594 O O . LEU A 1 198 ? -12.258 -4.707 8.869 1.00 78.75 198 LEU A O 1
ATOM 1598 N N . ASN A 1 199 ? -12.665 -6.905 8.983 1.00 71.62 199 ASN A N 1
ATOM 1599 C CA . ASN A 1 199 ? -14.057 -6.773 9.393 1.00 71.62 199 ASN A CA 1
ATOM 1600 C C . ASN A 1 199 ? -14.218 -6.762 10.927 1.00 71.62 199 ASN A C 1
ATOM 1602 O O . ASN A 1 199 ? -13.249 -6.807 11.686 1.00 71.62 199 ASN A O 1
ATOM 1606 N N . LYS A 1 200 ? -15.470 -6.702 11.399 1.00 66.00 200 LYS A N 1
ATOM 1607 C CA . LYS A 1 200 ? -15.782 -6.748 12.835 1.00 66.00 200 LYS A CA 1
ATOM 1608 C C . LYS A 1 200 ? -15.189 -7.982 13.520 1.00 66.00 200 LYS A C 1
ATOM 1610 O O . LYS A 1 200 ? -14.683 -7.866 14.626 1.00 66.00 200 LYS A O 1
ATOM 1615 N N . ASP A 1 201 ? -15.180 -9.128 12.851 1.00 67.44 201 ASP A N 1
ATOM 1616 C CA . ASP A 1 201 ? -14.653 -10.358 13.438 1.00 67.44 201 ASP A CA 1
ATOM 1617 C C . ASP A 1 201 ? -13.135 -10.289 13.658 1.00 67.44 201 ASP A C 1
ATOM 1619 O O . ASP A 1 201 ? -12.628 -10.914 14.584 1.00 67.44 201 ASP A O 1
ATOM 1623 N N . ALA A 1 202 ? -12.401 -9.525 12.838 1.00 70.62 202 ALA A N 1
ATOM 1624 C CA . ALA A 1 202 ? -10.980 -9.272 13.072 1.00 70.62 202 ALA A CA 1
ATOM 1625 C C . ALA A 1 202 ? -10.763 -8.446 14.351 1.00 70.62 202 ALA A C 1
ATOM 1627 O O . ALA A 1 202 ? -9.874 -8.756 15.142 1.00 70.62 202 ALA A O 1
ATOM 1628 N N . LEU A 1 203 ? -11.615 -7.442 14.591 1.00 71.12 203 LEU A N 1
ATOM 1629 C CA . LEU A 1 203 ? -11.605 -6.658 15.831 1.00 71.12 203 LEU A CA 1
ATOM 1630 C C . LEU A 1 203 ? -12.003 -7.515 17.042 1.00 71.12 203 LEU A C 1
ATOM 1632 O O . LEU A 1 203 ? -11.352 -7.448 18.085 1.00 71.12 203 LEU A O 1
ATOM 1636 N N . ASP A 1 204 ? -13.024 -8.360 16.892 1.00 69.31 204 ASP A N 1
ATOM 1637 C CA . ASP A 1 204 ? -13.475 -9.276 17.940 1.00 69.31 204 ASP A CA 1
ATOM 1638 C C . ASP A 1 204 ? -12.380 -10.314 18.269 1.00 69.31 204 ASP A C 1
ATOM 1640 O O . ASP A 1 204 ? -12.162 -10.633 19.438 1.00 69.31 204 ASP A O 1
ATOM 1644 N N . ALA A 1 205 ? -11.620 -10.786 17.272 1.00 72.69 205 ALA A N 1
ATOM 1645 C CA . ALA A 1 205 ? -10.486 -11.690 17.476 1.00 72.69 205 ALA A CA 1
ATOM 1646 C C . ALA A 1 205 ? -9.367 -11.053 18.315 1.00 72.69 205 ALA A C 1
ATOM 1648 O O . ALA A 1 205 ? -8.848 -11.696 19.229 1.00 72.69 205 ALA A O 1
ATOM 1649 N N . VAL A 1 206 ? -9.023 -9.786 18.050 1.00 73.31 206 VAL A N 1
ATOM 1650 C CA . VAL A 1 206 ? -8.069 -9.035 18.887 1.00 73.31 206 VAL A CA 1
ATOM 1651 C C . VAL A 1 206 ? -8.592 -8.941 20.320 1.00 73.31 206 VAL A C 1
ATOM 1653 O O . VAL A 1 206 ? -7.865 -9.255 21.265 1.00 73.31 206 VAL A O 1
ATOM 1656 N N . ALA A 1 207 ? -9.867 -8.576 20.486 1.00 66.50 207 ALA A N 1
ATOM 1657 C CA . ALA A 1 207 ? -10.480 -8.386 21.797 1.00 66.50 207 ALA A CA 1
ATOM 1658 C C . ALA A 1 207 ? -10.497 -9.666 22.651 1.00 66.50 207 ALA A C 1
ATOM 1660 O O . ALA A 1 207 ? -10.279 -9.590 23.856 1.00 66.50 207 ALA A O 1
ATOM 1661 N N . VAL A 1 208 ? -10.697 -10.841 22.043 1.00 65.88 208 VAL A N 1
ATOM 1662 C CA . VAL A 1 208 ? -10.675 -12.140 22.747 1.00 65.88 208 VAL A CA 1
ATOM 1663 C C . VAL A 1 208 ? -9.284 -12.486 23.289 1.00 65.88 208 VAL A C 1
ATOM 1665 O O . VAL A 1 208 ? -9.168 -13.144 24.323 1.00 65.88 208 VAL A O 1
ATOM 1668 N N . THR A 1 209 ? -8.223 -12.059 22.602 1.00 64.12 209 THR A N 1
ATOM 1669 C CA . THR A 1 209 ? -6.832 -12.340 23.007 1.00 64.12 209 THR A CA 1
ATOM 1670 C C . THR A 1 209 ? -6.258 -11.318 23.991 1.00 64.12 209 THR A C 1
ATOM 1672 O O . THR A 1 209 ? -5.282 -11.609 24.687 1.00 64.12 209 THR A O 1
ATOM 1675 N N . ALA A 1 210 ? -6.870 -10.137 24.085 1.00 63.16 210 ALA A N 1
ATOM 1676 C CA . ALA A 1 210 ? -6.436 -9.068 24.968 1.00 63.16 210 ALA A CA 1
ATOM 1677 C C . ALA A 1 210 ? -6.775 -9.373 26.437 1.00 63.16 210 ALA A C 1
ATOM 1679 O O . ALA A 1 210 ? -7.911 -9.695 26.777 1.00 63.16 210 ALA A O 1
ATOM 1680 N N . ARG A 1 211 ? -5.791 -9.238 27.336 1.00 64.12 211 ARG A N 1
ATOM 1681 C CA . ARG A 1 211 ? -5.980 -9.434 28.789 1.00 64.12 211 ARG A CA 1
ATOM 1682 C C . ARG A 1 211 ? -6.246 -8.125 29.538 1.00 64.12 211 ARG A C 1
ATOM 1684 O O . ARG A 1 211 ? -6.603 -8.147 30.713 1.00 64.12 211 ARG A O 1
ATOM 1691 N N . SER A 1 212 ? -6.091 -6.994 28.858 1.00 64.81 212 SER A N 1
ATOM 1692 C CA . SER A 1 212 ? -6.319 -5.640 29.355 1.00 64.81 212 SER A CA 1
ATOM 1693 C C . SER A 1 212 ? -6.635 -4.691 28.191 1.00 64.81 212 SER A C 1
ATOM 1695 O O . SER A 1 212 ? -6.448 -5.038 27.024 1.00 64.81 212 SER A O 1
ATOM 1697 N N . GLN A 1 213 ? -7.095 -3.473 28.491 1.00 63.34 213 GLN A N 1
ATOM 1698 C CA . GLN A 1 213 ? -7.355 -2.456 27.464 1.00 63.34 213 GLN A CA 1
ATOM 1699 C C . GLN A 1 213 ? -6.068 -2.019 26.740 1.00 63.34 213 GLN A C 1
ATOM 1701 O O . GLN A 1 213 ? -6.086 -1.819 25.528 1.00 63.34 213 GLN A O 1
ATOM 1706 N N . SER A 1 214 ? -4.940 -1.944 27.454 1.00 63.50 214 SER A N 1
ATOM 1707 C CA . SER A 1 214 ? -3.621 -1.710 26.854 1.00 63.50 214 SER A CA 1
ATOM 1708 C C . SER A 1 214 ? -3.198 -2.871 25.954 1.00 63.50 214 SER A C 1
ATOM 1710 O O . SER A 1 214 ? -2.682 -2.640 24.862 1.00 63.50 214 SER A O 1
ATOM 1712 N N . ASP A 1 215 ? -3.492 -4.116 26.349 1.00 63.75 215 ASP A N 1
ATOM 1713 C CA . ASP A 1 215 ? -3.221 -5.286 25.506 1.00 63.75 215 ASP A CA 1
ATOM 1714 C C . ASP A 1 215 ? -4.073 -5.283 24.238 1.00 63.75 215 ASP A C 1
ATOM 1716 O O . ASP A 1 215 ? -3.633 -5.788 23.216 1.00 63.75 215 ASP A O 1
ATOM 1720 N N . LEU A 1 216 ? -5.283 -4.724 24.267 1.00 66.44 216 LEU A N 1
ATOM 1721 C CA . LEU A 1 216 ? -6.157 -4.648 23.094 1.00 66.44 216 LEU A CA 1
ATOM 1722 C C . LEU A 1 216 ? -5.548 -3.765 21.992 1.00 66.44 216 LEU A C 1
ATOM 1724 O O . LEU A 1 216 ? -5.644 -4.095 20.810 1.00 66.44 216 LEU A O 1
ATOM 1728 N N . ILE A 1 217 ? -4.845 -2.699 22.376 1.00 64.12 217 ILE A N 1
ATOM 1729 C CA . ILE A 1 217 ? -4.100 -1.839 21.448 1.00 64.12 217 ILE A CA 1
ATOM 1730 C C . ILE A 1 217 ? -2.806 -2.516 21.004 1.00 64.12 217 ILE A C 1
ATOM 1732 O O . ILE A 1 217 ? -2.579 -2.658 19.804 1.00 64.12 217 ILE A O 1
ATOM 1736 N N . MET A 1 218 ? -2.016 -3.045 21.943 1.00 59.53 218 MET A N 1
ATOM 1737 C CA . MET A 1 218 ? -0.769 -3.754 21.622 1.00 59.53 218 MET A CA 1
ATOM 1738 C C . MET A 1 218 ? -0.995 -5.006 20.754 1.00 59.53 218 MET A C 1
ATOM 1740 O O . MET A 1 218 ? -0.129 -5.385 19.965 1.00 59.53 218 MET A O 1
ATOM 1744 N N . ASN A 1 219 ? -2.174 -5.629 20.827 1.00 62.78 219 ASN A N 1
ATOM 1745 C CA . ASN A 1 219 ? -2.545 -6.785 20.007 1.00 62.78 219 ASN A CA 1
ATOM 1746 C C . ASN A 1 219 ? -3.200 -6.423 18.663 1.00 62.78 219 ASN A C 1
ATOM 1748 O O . ASN A 1 219 ? -3.628 -7.323 17.942 1.00 62.78 219 ASN A O 1
ATOM 1752 N N . GLY A 1 220 ? -3.211 -5.143 18.275 1.00 71.62 220 GLY A N 1
ATOM 1753 C CA . GLY A 1 220 ? -3.482 -4.727 16.897 1.00 71.62 220 GLY A CA 1
ATOM 1754 C C . GLY A 1 220 ? -4.853 -4.104 16.638 1.00 71.62 220 GLY A C 1
ATOM 1755 O O . GLY A 1 220 ? -5.214 -3.948 15.478 1.00 71.62 220 GLY A O 1
ATOM 1756 N N . TYR A 1 221 ? -5.631 -3.716 17.659 1.00 78.81 221 TYR A N 1
ATOM 1757 C CA . TYR A 1 221 ? -6.904 -3.008 17.431 1.00 78.81 221 TYR A CA 1
ATOM 1758 C C . TYR A 1 221 ? -6.688 -1.665 16.722 1.00 78.81 221 TYR A C 1
ATOM 1760 O O . TYR A 1 221 ? -7.340 -1.374 15.719 1.00 78.81 221 TYR A O 1
ATOM 1768 N N . SER A 1 222 ? -5.744 -0.863 17.225 1.00 79.69 222 SER A N 1
ATOM 1769 C CA . SER A 1 222 ? -5.337 0.404 16.612 1.00 79.69 222 SER A CA 1
ATOM 1770 C C . SER A 1 222 ? -4.809 0.177 15.195 1.00 79.69 222 SER A C 1
ATOM 1772 O O . SER A 1 222 ? -5.196 0.883 14.269 1.00 79.69 222 SER A O 1
ATOM 1774 N N . ASP A 1 223 ? -4.017 -0.874 15.006 1.00 80.81 223 ASP A N 1
ATOM 1775 C CA . ASP A 1 223 ? -3.422 -1.210 13.715 1.00 80.81 223 ASP A CA 1
ATOM 1776 C C . ASP A 1 223 ? -4.498 -1.607 12.694 1.00 80.81 223 ASP A C 1
ATOM 1778 O O . ASP A 1 223 ? -4.397 -1.243 11.524 1.00 80.81 223 ASP A O 1
ATOM 1782 N N . ILE A 1 224 ? -5.576 -2.283 13.124 1.00 82.69 224 ILE A N 1
ATOM 1783 C CA . ILE A 1 224 ? -6.722 -2.595 12.253 1.00 82.69 224 ILE A CA 1
ATOM 1784 C C . ILE A 1 224 ? -7.459 -1.313 11.870 1.00 82.69 224 ILE A C 1
ATOM 1786 O O . ILE A 1 224 ? -7.823 -1.159 10.705 1.00 82.69 224 ILE A O 1
ATOM 1790 N N . LEU A 1 225 ? -7.678 -0.383 12.806 1.00 83.38 225 LEU A N 1
ATOM 1791 C CA . LEU A 1 225 ? -8.290 0.912 12.486 1.00 83.38 225 LEU A CA 1
ATOM 1792 C C . LEU A 1 225 ? -7.449 1.691 11.470 1.00 83.38 225 LEU A C 1
ATOM 1794 O O . LEU A 1 225 ? -7.993 2.176 10.476 1.00 83.38 225 LEU A O 1
ATOM 1798 N N . TYR A 1 226 ? -6.133 1.750 11.685 1.00 85.62 226 TYR A N 1
ATOM 1799 C CA . TYR A 1 226 ? -5.203 2.430 10.792 1.00 85.62 226 TYR A CA 1
ATOM 1800 C C . TYR A 1 226 ? -5.183 1.785 9.402 1.00 85.62 226 TYR A C 1
ATOM 1802 O O . TYR A 1 226 ? -5.408 2.466 8.402 1.00 85.62 226 TYR A O 1
ATOM 1810 N N . ALA A 1 227 ? -5.018 0.460 9.325 1.00 84.44 227 ALA A N 1
ATOM 1811 C CA . ALA A 1 227 ? -4.998 -0.278 8.063 1.00 84.44 227 ALA A CA 1
ATOM 1812 C C . ALA A 1 227 ? -6.308 -0.109 7.276 1.00 84.44 227 ALA A C 1
ATOM 1814 O O . ALA A 1 227 ? -6.288 0.140 6.071 1.00 84.44 227 ALA A O 1
ATOM 1815 N N . ARG A 1 228 ? -7.461 -0.150 7.957 1.00 81.62 228 ARG A N 1
ATOM 1816 C CA . ARG A 1 228 ? -8.769 0.151 7.354 1.00 81.62 228 ARG A CA 1
ATOM 1817 C C . ARG A 1 228 ? -8.835 1.577 6.806 1.00 81.62 228 ARG A C 1
ATOM 1819 O O . ARG A 1 228 ? -9.341 1.778 5.703 1.00 81.62 228 ARG A O 1
ATOM 1826 N N . GLY A 1 229 ? -8.322 2.556 7.550 1.00 83.12 229 GLY A N 1
ATOM 1827 C CA . GLY A 1 229 ? -8.202 3.934 7.076 1.00 83.12 229 GLY A CA 1
ATOM 1828 C C . GLY A 1 229 ? -7.376 4.013 5.791 1.00 83.12 229 GLY A C 1
ATOM 1829 O O . GLY A 1 229 ? -7.832 4.583 4.803 1.00 83.12 229 GLY A O 1
ATOM 1830 N N . MET A 1 230 ? -6.212 3.361 5.762 1.00 83.81 230 MET A N 1
ATOM 1831 C CA . MET A 1 230 ? -5.305 3.357 4.608 1.00 83.81 230 MET A CA 1
ATOM 1832 C C . MET A 1 230 ? -5.908 2.713 3.353 1.00 83.81 230 MET A C 1
ATOM 1834 O O . MET A 1 230 ? -5.716 3.235 2.255 1.00 83.81 230 MET A O 1
ATOM 1838 N N . HIS A 1 231 ? -6.693 1.642 3.496 1.00 77.75 231 HIS A N 1
ATOM 1839 C CA . HIS A 1 231 ? -7.459 1.059 2.385 1.00 77.75 231 HIS A CA 1
ATOM 1840 C C . HIS A 1 231 ? -8.403 2.074 1.741 1.00 77.75 231 HIS A C 1
ATOM 1842 O O . HIS A 1 231 ? -8.399 2.265 0.527 1.00 77.75 231 HIS A O 1
ATOM 1848 N N . LEU A 1 232 ? -9.166 2.795 2.563 1.00 79.44 232 LEU A N 1
ATOM 1849 C CA . LEU A 1 232 ? -10.083 3.823 2.071 1.00 79.44 232 LEU A CA 1
ATOM 1850 C C . LEU A 1 232 ? -9.343 5.011 1.454 1.00 79.44 232 LEU A C 1
ATOM 1852 O O . LEU A 1 232 ? -9.824 5.573 0.474 1.00 79.44 232 LEU A O 1
ATOM 1856 N N . MET A 1 233 ? -8.163 5.367 1.971 1.00 80.94 233 MET A N 1
ATOM 1857 C CA . MET A 1 233 ? -7.306 6.386 1.354 1.00 80.94 233 MET A CA 1
ATOM 1858 C C . MET A 1 233 ? -6.871 5.994 -0.060 1.00 80.94 233 MET A C 1
ATOM 1860 O O . MET A 1 233 ? -6.841 6.841 -0.953 1.00 80.94 233 MET A O 1
ATOM 1864 N N . ARG A 1 234 ? -6.596 4.710 -0.301 1.00 75.25 234 ARG A N 1
ATOM 1865 C CA . ARG A 1 234 ? -6.262 4.208 -1.642 1.00 75.25 234 ARG A CA 1
ATOM 1866 C C . ARG A 1 234 ? -7.469 4.234 -2.581 1.00 75.25 234 ARG A C 1
ATOM 1868 O O . ARG A 1 234 ? -7.332 4.680 -3.719 1.00 75.25 234 ARG A O 1
ATOM 1875 N N . GLU A 1 235 ? -8.655 3.867 -2.096 1.00 71.75 235 GLU A N 1
ATOM 1876 C CA . GLU A 1 235 ? -9.911 3.965 -2.862 1.00 71.75 235 GLU A CA 1
ATOM 1877 C C . GLU A 1 235 ? -10.298 5.415 -3.200 1.00 71.75 235 GLU A C 1
ATOM 1879 O O . GLU A 1 235 ? -10.791 5.708 -4.292 1.00 71.75 235 GLU A O 1
ATOM 1884 N N . LEU A 1 236 ? -10.031 6.359 -2.292 1.00 74.56 236 LEU A N 1
ATOM 1885 C CA . LEU A 1 236 ? -10.197 7.793 -2.552 1.00 74.56 236 LEU A CA 1
ATOM 1886 C C . LEU A 1 236 ? -9.330 8.268 -3.711 1.00 74.56 236 LEU A C 1
ATOM 1888 O O . LEU A 1 236 ? -9.770 9.083 -4.528 1.00 74.56 236 LEU A O 1
ATOM 1892 N N . LYS A 1 237 ? -8.111 7.737 -3.784 1.00 72.31 237 LYS A N 1
ATOM 1893 C CA . LYS A 1 237 ? -7.144 8.075 -4.817 1.00 72.31 237 LYS A CA 1
ATOM 1894 C C . LYS A 1 237 ? -7.504 7.473 -6.175 1.00 72.31 237 LYS A C 1
ATOM 1896 O O . LYS A 1 237 ? -7.441 8.159 -7.192 1.00 72.31 237 LYS A O 1
ATOM 1901 N N . ASN A 1 238 ? -7.907 6.204 -6.204 1.00 66.44 238 ASN A N 1
ATOM 1902 C CA . ASN A 1 238 ? -8.013 5.395 -7.425 1.00 66.44 238 ASN A CA 1
ATOM 1903 C C . ASN A 1 238 ? -9.319 5.584 -8.229 1.00 66.44 238 ASN A C 1
ATOM 1905 O O . ASN A 1 238 ? -9.685 4.726 -9.025 1.00 66.44 238 ASN A O 1
ATOM 1909 N N . ASN A 1 239 ? -9.965 6.750 -8.119 1.00 59.56 239 ASN A N 1
ATOM 1910 C CA . ASN A 1 239 ? -11.151 7.156 -8.883 1.00 59.56 239 ASN A CA 1
ATOM 1911 C C . ASN A 1 239 ? -12.450 6.410 -8.543 1.00 59.56 239 ASN A C 1
ATOM 1913 O O . ASN A 1 239 ? -12.886 5.474 -9.210 1.00 59.56 239 ASN A O 1
ATOM 1917 N N . THR A 1 240 ? -13.171 6.978 -7.583 1.00 59.25 240 THR A N 1
ATOM 1918 C CA . THR A 1 240 ? -14.605 6.753 -7.412 1.00 59.25 240 THR A CA 1
ATOM 1919 C C . THR A 1 240 ? -15.383 8.035 -7.745 1.00 59.25 240 THR A C 1
ATOM 1921 O O . THR A 1 240 ? -14.818 9.128 -7.764 1.00 59.25 240 THR A O 1
ATOM 1924 N N . SER A 1 241 ? -16.675 7.932 -8.079 1.00 66.88 241 SER A N 1
ATOM 1925 C CA . SER A 1 241 ? -17.542 9.108 -8.302 1.00 66.88 241 SER A CA 1
ATOM 1926 C C . SER A 1 241 ? -17.485 10.095 -7.120 1.00 66.88 241 SER A C 1
ATOM 1928 O O . SER A 1 241 ? -17.212 9.674 -5.994 1.00 66.88 241 SER A O 1
ATOM 1930 N N . ASP A 1 242 ? -17.807 11.376 -7.320 1.00 66.19 242 ASP A N 1
ATOM 1931 C CA . ASP A 1 242 ? -17.735 12.389 -6.245 1.00 66.19 242 ASP A CA 1
ATOM 1932 C C . ASP A 1 242 ? -18.512 11.980 -4.980 1.00 66.19 242 ASP A C 1
ATOM 1934 O O . ASP A 1 242 ? -18.024 12.125 -3.861 1.00 66.19 242 ASP A O 1
ATOM 1938 N N . LYS A 1 243 ? -19.685 11.348 -5.142 1.00 67.38 243 LYS A N 1
ATOM 1939 C CA . LYS A 1 243 ? -20.492 10.844 -4.014 1.00 67.38 243 LYS A CA 1
ATOM 1940 C C . LYS A 1 243 ? -19.778 9.756 -3.205 1.00 67.38 243 LYS A C 1
ATOM 1942 O O . LYS A 1 243 ? -19.890 9.718 -1.980 1.00 67.38 243 LYS A O 1
ATOM 1947 N N . SER A 1 244 ? -19.064 8.856 -3.875 1.00 72.38 244 SER A N 1
ATOM 1948 C CA . SER A 1 244 ? -18.272 7.801 -3.229 1.00 72.38 244 SER A CA 1
ATOM 1949 C C . SER A 1 244 ? -16.985 8.345 -2.610 1.00 72.38 244 SER A C 1
ATOM 1951 O O . SER A 1 244 ? -16.635 7.898 -1.521 1.00 72.38 244 SER A O 1
ATOM 1953 N N . LYS A 1 245 ? -16.358 9.366 -3.214 1.00 76.69 245 LYS A N 1
ATOM 1954 C CA . LYS A 1 245 ? -15.195 10.050 -2.633 1.00 76.69 245 LYS A CA 1
ATOM 1955 C C . LYS A 1 245 ? -15.539 10.684 -1.292 1.00 76.69 245 LYS A C 1
ATOM 1957 O O . LYS A 1 245 ? -14.947 10.340 -0.277 1.00 76.69 245 LYS A O 1
ATOM 1962 N N . THR A 1 246 ? -16.575 11.518 -1.238 1.00 84.56 246 THR A N 1
ATOM 1963 C CA . THR A 1 246 ? -17.020 12.121 0.027 1.00 84.56 246 THR A CA 1
ATOM 1964 C C . THR A 1 246 ? -17.354 11.053 1.075 1.00 84.56 246 THR A C 1
ATOM 1966 O O . THR A 1 246 ? -16.975 11.185 2.235 1.00 84.56 246 THR A O 1
ATOM 1969 N N . LYS A 1 247 ? -18.022 9.956 0.687 1.00 83.69 247 LYS A N 1
ATOM 1970 C CA . LYS A 1 247 ? -18.345 8.857 1.610 1.00 83.69 247 LYS A CA 1
ATOM 1971 C C . LYS A 1 247 ? -17.091 8.192 2.186 1.00 83.69 247 LYS A C 1
ATOM 1973 O O . LYS A 1 247 ? -17.018 8.016 3.400 1.00 83.69 247 LYS A O 1
ATOM 1978 N N . PHE A 1 248 ? -16.134 7.800 1.348 1.00 83.00 248 PHE A N 1
ATOM 1979 C CA . PHE A 1 248 ? -14.923 7.122 1.813 1.00 83.00 248 PHE A CA 1
ATOM 1980 C C . PHE A 1 248 ? -14.031 8.037 2.643 1.00 83.00 248 PHE A C 1
ATOM 1982 O O . PHE A 1 248 ? -13.503 7.585 3.652 1.00 83.00 248 PHE A O 1
ATOM 1989 N N . ALA A 1 249 ? -13.964 9.325 2.304 1.00 86.31 249 ALA A N 1
ATOM 1990 C CA . ALA A 1 249 ? -13.232 10.321 3.075 1.00 86.31 249 ALA A CA 1
ATOM 1991 C C . ALA A 1 249 ? -13.794 10.440 4.489 1.00 86.31 249 ALA A C 1
ATOM 1993 O O . ALA A 1 249 ? -13.042 10.348 5.450 1.00 86.31 249 ALA A O 1
ATOM 1994 N N . LYS A 1 250 ? -15.123 10.519 4.628 1.00 89.12 250 LYS A N 1
ATOM 1995 C CA . LYS A 1 250 ? -15.774 10.564 5.943 1.00 89.12 250 LYS A CA 1
ATOM 1996 C C . LYS A 1 250 ? -15.443 9.338 6.790 1.00 89.12 250 LYS A C 1
ATOM 1998 O O . LYS A 1 250 ? -15.133 9.469 7.968 1.00 89.12 250 LYS A O 1
ATOM 2003 N N . ILE A 1 251 ? -15.494 8.146 6.192 1.00 87.38 251 ILE A N 1
ATOM 2004 C CA . ILE A 1 251 ? -15.193 6.899 6.908 1.00 87.38 251 ILE A CA 1
ATOM 2005 C C . ILE A 1 251 ? -13.704 6.841 7.286 1.00 87.38 251 ILE A C 1
ATOM 2007 O O . ILE A 1 251 ? -13.393 6.495 8.422 1.00 87.38 251 ILE A O 1
ATOM 2011 N N . ALA A 1 252 ? -12.796 7.208 6.378 1.00 87.12 252 ALA A N 1
ATOM 2012 C CA . ALA A 1 252 ? -11.358 7.241 6.640 1.00 87.12 252 ALA A CA 1
ATOM 2013 C C . ALA A 1 252 ? -11.013 8.230 7.764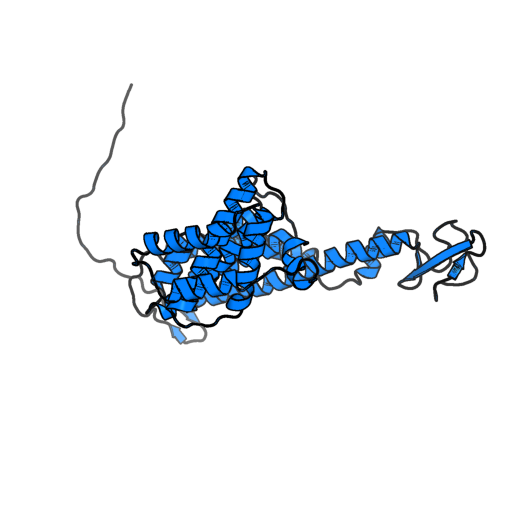 1.00 87.12 252 ALA A C 1
ATOM 2015 O O . ALA A 1 252 ? -10.327 7.857 8.714 1.00 87.12 252 ALA A O 1
ATOM 2016 N N . THR A 1 253 ? -11.555 9.452 7.716 1.00 90.44 253 THR A N 1
ATOM 2017 C CA . THR A 1 253 ? -11.387 10.457 8.775 1.00 90.44 253 THR A CA 1
ATOM 2018 C C . THR A 1 253 ? -11.854 9.923 10.129 1.00 90.44 253 THR A C 1
ATOM 2020 O O . THR A 1 253 ? -11.104 10.015 11.100 1.00 90.44 253 THR A O 1
ATOM 2023 N N . ASN A 1 254 ? -13.033 9.292 10.198 1.00 91.75 254 ASN A N 1
ATOM 2024 C CA . ASN A 1 254 ? -13.528 8.694 11.441 1.00 91.75 254 ASN A CA 1
ATOM 2025 C C . ASN A 1 254 ? -12.573 7.620 11.986 1.00 91.75 254 ASN A C 1
ATOM 2027 O O . ASN A 1 254 ? -12.298 7.603 13.182 1.00 91.75 254 ASN A O 1
ATOM 2031 N N . LEU A 1 255 ? -12.055 6.739 11.122 1.00 89.69 255 LEU A N 1
ATOM 2032 C CA . LEU A 1 255 ? -11.151 5.657 11.527 1.00 89.69 255 LEU A CA 1
ATOM 2033 C C . LEU A 1 255 ? -9.821 6.187 12.076 1.00 89.69 255 LEU A C 1
ATOM 2035 O O . LEU A 1 255 ? -9.356 5.698 13.103 1.00 89.69 255 LEU A O 1
ATOM 2039 N N . PHE A 1 256 ? -9.226 7.198 11.438 1.00 91.19 256 PHE A N 1
ATOM 2040 C CA . PHE A 1 256 ? -7.971 7.788 11.914 1.00 91.19 256 PHE A CA 1
ATOM 2041 C C . PHE A 1 256 ? -8.148 8.605 13.202 1.00 91.19 256 PHE A C 1
ATOM 2043 O O . PHE A 1 256 ? -7.269 8.575 14.063 1.00 91.19 256 PHE A O 1
ATOM 2050 N N . ILE A 1 257 ? -9.283 9.294 13.375 1.00 92.12 257 ILE A N 1
ATOM 2051 C CA . ILE A 1 257 ? -9.599 9.976 14.640 1.00 92.12 257 ILE A CA 1
ATOM 2052 C C . ILE A 1 257 ? -9.815 8.946 15.751 1.00 92.12 257 ILE A C 1
ATOM 2054 O O . ILE A 1 257 ? -9.286 9.122 16.846 1.00 92.12 257 ILE A O 1
ATOM 2058 N N . GLU A 1 258 ? -10.528 7.847 15.481 1.00 89.75 258 GLU A N 1
ATOM 2059 C CA . GLU A 1 258 ? -10.698 6.774 16.466 1.00 89.75 258 GLU A CA 1
ATOM 2060 C C . GLU A 1 258 ? -9.355 6.127 16.830 1.00 89.75 258 GLU A C 1
ATOM 2062 O O . GLU A 1 258 ? -9.096 5.899 18.009 1.00 89.75 258 GLU A O 1
ATOM 2067 N N . TYR A 1 259 ? -8.474 5.900 15.851 1.00 89.38 259 TYR A N 1
ATOM 2068 C CA . TYR A 1 259 ? -7.109 5.420 16.084 1.00 89.38 259 TYR A CA 1
ATOM 2069 C C . TYR A 1 259 ? -6.338 6.335 17.049 1.00 89.38 259 TYR A C 1
ATOM 2071 O O . TYR A 1 259 ? -5.874 5.875 18.093 1.00 89.38 259 TYR A O 1
ATOM 2079 N N . LEU A 1 260 ? -6.256 7.637 16.749 1.00 89.62 260 LEU A N 1
ATOM 2080 C CA . LEU A 1 260 ? -5.546 8.606 17.590 1.00 89.62 260 LEU A CA 1
ATOM 2081 C C . LEU A 1 260 ? -6.170 8.736 18.983 1.00 89.62 260 LEU A C 1
ATOM 2083 O O . LEU A 1 260 ? -5.454 8.885 19.973 1.00 89.62 260 LEU A O 1
ATOM 2087 N N . PHE A 1 261 ? -7.498 8.672 19.069 1.00 89.44 261 PHE A N 1
ATOM 2088 C CA . PHE A 1 261 ? -8.209 8.704 20.340 1.00 89.44 261 PHE A CA 1
ATOM 2089 C C . PHE A 1 261 ? -7.875 7.488 21.208 1.00 89.44 261 PHE A C 1
ATOM 2091 O O . PHE A 1 261 ? -7.627 7.630 22.406 1.00 89.44 261 PHE A O 1
ATOM 2098 N N . GLU A 1 262 ? -7.827 6.293 20.618 1.00 85.12 262 GLU A N 1
ATOM 2099 C CA . GLU A 1 262 ? -7.468 5.077 21.345 1.00 85.12 262 GLU A CA 1
ATOM 2100 C C . GLU A 1 262 ? -6.016 5.101 21.827 1.00 85.12 262 GLU A C 1
ATOM 2102 O O . GLU A 1 262 ? -5.766 4.725 22.975 1.00 85.12 262 GLU A O 1
ATOM 2107 N N . LEU A 1 263 ? -5.079 5.617 21.027 1.00 85.19 263 LEU A N 1
ATOM 2108 C CA . LEU A 1 263 ? -3.701 5.833 21.478 1.00 85.19 263 LEU A CA 1
ATOM 2109 C C . LEU A 1 263 ? -3.631 6.796 22.668 1.00 85.19 263 LEU A C 1
ATOM 2111 O O . LEU A 1 263 ? -3.086 6.447 23.719 1.00 85.19 263 LEU A O 1
ATOM 2115 N N . ALA A 1 264 ? -4.248 7.976 22.539 1.00 85.69 264 ALA A N 1
ATOM 2116 C CA . ALA A 1 264 ? -4.228 9.012 23.568 1.00 85.69 264 ALA A CA 1
ATOM 2117 C C . ALA A 1 264 ? -4.853 8.525 24.884 1.00 85.69 264 ALA A C 1
ATOM 2119 O O . ALA A 1 264 ? -4.266 8.688 25.957 1.00 85.69 264 ALA A O 1
ATOM 2120 N N . ARG A 1 265 ? -6.019 7.872 24.808 1.00 83.31 265 ARG A N 1
ATOM 2121 C CA . ARG A 1 265 ? -6.745 7.338 25.970 1.00 83.31 265 ARG A CA 1
ATOM 2122 C C . ARG A 1 265 ? -5.931 6.314 26.755 1.00 83.31 265 ARG A C 1
ATOM 2124 O O . ARG A 1 265 ? -6.053 6.240 27.978 1.00 83.31 265 ARG A O 1
ATOM 2131 N N . ASN A 1 266 ? -5.105 5.538 26.062 1.00 76.75 266 ASN A N 1
ATOM 2132 C CA . ASN A 1 266 ? -4.306 4.475 26.660 1.00 76.75 266 ASN A CA 1
ATOM 2133 C C . ASN A 1 266 ? -2.847 4.878 26.899 1.00 76.75 266 ASN A C 1
ATOM 2135 O O . ASN A 1 266 ? -2.090 4.068 27.425 1.00 76.75 266 ASN A O 1
ATOM 2139 N N . GLN A 1 267 ? -2.476 6.125 26.585 1.00 78.56 267 GLN A N 1
ATOM 2140 C CA . GLN A 1 267 ? -1.127 6.672 26.774 1.00 78.56 267 GLN A CA 1
ATOM 2141 C C . GLN A 1 267 ? -0.051 5.835 26.066 1.00 78.56 267 GLN A C 1
ATOM 2143 O O . GLN A 1 267 ? 1.042 5.623 26.590 1.00 78.56 267 GLN A O 1
ATOM 2148 N N . ILE A 1 268 ? -0.383 5.344 24.874 1.00 76.00 268 ILE A N 1
ATOM 2149 C CA . ILE A 1 268 ? 0.528 4.599 24.008 1.00 76.00 268 ILE A CA 1
ATOM 2150 C C . ILE A 1 268 ? 0.993 5.551 22.912 1.00 76.00 268 ILE A C 1
ATOM 2152 O O . ILE A 1 268 ? 0.169 6.236 22.309 1.00 76.00 268 ILE A O 1
ATOM 2156 N N . SER A 1 269 ? 2.301 5.578 22.660 1.00 72.88 269 SER A N 1
ATOM 2157 C CA . SER A 1 269 ? 2.863 6.238 21.485 1.00 72.88 269 SER A CA 1
ATOM 2158 C C . SER A 1 269 ? 3.254 5.177 20.467 1.00 72.88 269 SER A C 1
ATOM 2160 O O . SER A 1 269 ? 3.856 4.158 20.815 1.00 72.88 269 SER A O 1
ATOM 2162 N N . ASP A 1 270 ? 2.857 5.414 19.226 1.00 72.31 270 ASP A N 1
ATOM 2163 C CA . ASP A 1 270 ? 3.108 4.554 18.077 1.00 72.31 270 ASP A CA 1
ATOM 2164 C C . ASP A 1 270 ? 3.677 5.409 16.939 1.00 72.31 270 ASP A C 1
ATOM 2166 O O . ASP A 1 270 ? 3.443 6.615 16.869 1.00 72.31 270 ASP A O 1
ATOM 2170 N N . TRP A 1 271 ? 4.423 4.805 16.022 1.00 68.25 271 TRP A N 1
ATOM 2171 C CA . TRP A 1 271 ? 5.069 5.544 14.937 1.00 68.25 271 TRP A CA 1
ATOM 2172 C C . TRP A 1 271 ? 4.057 6.145 13.947 1.00 68.25 271 TRP A C 1
ATOM 2174 O O . TRP A 1 271 ? 4.334 7.199 13.374 1.00 68.25 271 TRP A O 1
ATOM 2184 N N . HIS A 1 272 ? 2.853 5.571 13.801 1.00 72.56 272 HIS A N 1
ATOM 2185 C CA . HIS A 1 272 ? 1.805 6.193 12.977 1.00 72.56 272 HIS A CA 1
ATOM 2186 C C . HIS A 1 272 ? 1.069 7.356 13.667 1.00 72.56 272 HIS A C 1
ATOM 2188 O O . HIS A 1 272 ? 0.238 8.018 13.038 1.00 72.56 272 HIS A O 1
ATOM 2194 N N . GLU A 1 273 ? 1.370 7.664 14.932 1.00 80.56 273 GLU A N 1
ATOM 2195 C CA . GLU A 1 273 ? 0.770 8.788 15.665 1.00 80.56 273 GLU A CA 1
ATOM 2196 C C . GLU A 1 273 ? 1.097 10.147 15.010 1.00 80.56 273 GLU A C 1
ATOM 2198 O O . GLU A 1 273 ? 0.347 11.116 15.157 1.00 80.56 273 GLU A O 1
ATOM 2203 N N . GLU A 1 274 ? 2.201 10.223 14.261 1.00 81.44 274 GLU A N 1
ATOM 2204 C CA . GLU A 1 274 ? 2.580 11.384 13.447 1.00 81.44 274 GLU A CA 1
ATOM 2205 C C . GLU A 1 274 ? 1.998 11.346 12.026 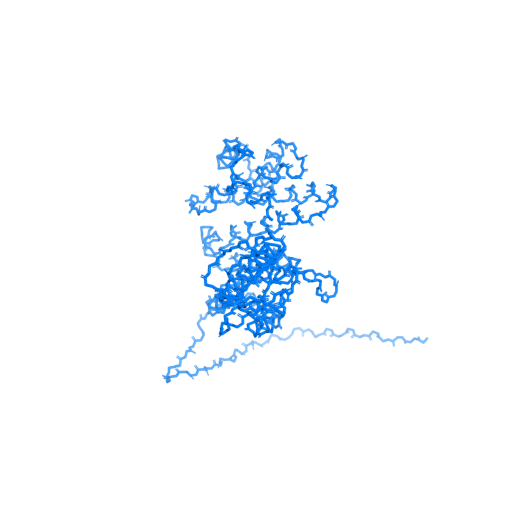1.00 81.44 274 GLU A C 1
ATOM 2207 O O . GLU A 1 274 ? 1.850 12.393 11.395 1.00 81.44 274 GLU A O 1
ATOM 2212 N N . GLU A 1 275 ? 1.662 10.164 11.504 1.00 81.25 275 GLU A N 1
ATOM 2213 C CA . GLU A 1 275 ? 1.120 9.994 10.150 1.00 81.25 275 GLU A CA 1
ATOM 2214 C C . GLU A 1 275 ? -0.396 10.206 10.098 1.00 81.25 275 GLU A C 1
ATOM 2216 O O . GLU A 1 275 ? -0.899 10.843 9.171 1.00 81.25 275 GLU A O 1
ATOM 2221 N N . ALA A 1 276 ? -1.134 9.725 11.102 1.00 86.88 276 ALA A N 1
ATOM 2222 C CA . ALA A 1 276 ? -2.594 9.780 11.120 1.00 86.88 276 ALA A CA 1
ATOM 2223 C C . ALA A 1 276 ? -3.176 11.208 10.988 1.00 86.88 276 ALA A C 1
ATOM 2225 O O . ALA A 1 276 ? -4.117 11.373 10.206 1.00 86.88 276 ALA A O 1
ATOM 2226 N N . PRO A 1 277 ? -2.628 12.266 11.632 1.00 89.88 277 PRO A N 1
ATOM 2227 C CA . PRO A 1 277 ? -3.072 13.643 11.387 1.00 89.88 277 PRO A CA 1
ATOM 2228 C C . PRO A 1 277 ? -2.930 14.064 9.918 1.00 89.88 277 PRO A C 1
ATOM 2230 O O . PRO A 1 277 ? -3.822 14.711 9.369 1.00 89.88 277 PRO A O 1
ATOM 2233 N N . LYS A 1 278 ? -1.848 13.635 9.252 1.00 86.12 278 LYS A N 1
ATOM 2234 C CA . LYS A 1 278 ? -1.605 13.909 7.827 1.00 86.12 278 LYS A CA 1
ATOM 2235 C C . LYS A 1 278 ? -2.670 13.233 6.971 1.00 86.12 278 LYS A C 1
ATOM 2237 O O . LYS A 1 278 ? -3.270 13.880 6.115 1.00 86.12 278 LYS A O 1
ATOM 2242 N N . MET A 1 279 ? -2.956 11.960 7.248 1.00 86.44 279 MET A N 1
ATOM 2243 C CA . MET A 1 279 ? -3.976 11.195 6.525 1.00 86.44 279 MET A CA 1
ATOM 2244 C C . MET A 1 279 ? -5.372 11.791 6.693 1.00 86.44 279 MET A C 1
ATOM 2246 O O . MET A 1 279 ? -6.123 11.850 5.723 1.00 86.44 279 MET A O 1
ATOM 2250 N N . ILE A 1 280 ? -5.708 12.297 7.884 1.00 90.81 280 ILE A N 1
ATOM 2251 C CA . ILE A 1 280 ? -6.981 12.991 8.119 1.00 90.81 280 ILE A CA 1
ATOM 2252 C C . ILE A 1 280 ? -7.090 14.228 7.229 1.00 90.81 280 ILE A C 1
ATOM 2254 O O . ILE A 1 280 ? -8.090 14.374 6.527 1.00 90.81 280 ILE A O 1
ATOM 2258 N N . GLN A 1 281 ? -6.066 15.084 7.202 1.00 87.62 281 GLN A N 1
ATOM 2259 C CA . GLN A 1 281 ? -6.095 16.275 6.352 1.00 87.62 281 GLN A CA 1
ATOM 2260 C C . GLN A 1 281 ? -6.178 15.912 4.860 1.00 87.62 281 GLN A C 1
ATOM 2262 O O . GLN A 1 281 ? -6.912 16.551 4.102 1.00 87.62 281 GLN A O 1
ATOM 2267 N N . VAL A 1 282 ? -5.476 14.858 4.426 1.00 85.75 282 VAL A N 1
ATOM 2268 C CA . VAL A 1 282 ? -5.530 14.399 3.030 1.00 85.75 282 VAL A CA 1
ATOM 2269 C C . VAL A 1 282 ? -6.926 13.868 2.695 1.00 85.75 282 VAL A C 1
ATOM 2271 O O . VAL A 1 282 ? -7.462 14.206 1.642 1.00 85.75 282 VAL A O 1
ATOM 2274 N N . ALA A 1 283 ? -7.552 13.102 3.594 1.00 87.06 283 ALA A N 1
ATOM 2275 C CA . ALA A 1 283 ? -8.916 12.604 3.425 1.00 87.06 283 ALA A CA 1
ATOM 2276 C C . ALA A 1 283 ? -9.921 13.754 3.286 1.00 87.06 283 ALA A C 1
ATOM 2278 O O . ALA A 1 283 ? -10.742 13.741 2.367 1.00 87.06 283 ALA A O 1
ATOM 2279 N N . LEU A 1 284 ? -9.826 14.772 4.153 1.00 88.62 284 LEU A N 1
ATOM 2280 C CA . LEU A 1 284 ? -10.683 15.958 4.090 1.00 88.62 284 LEU A CA 1
ATOM 2281 C C . LEU A 1 284 ? -10.546 16.657 2.733 1.00 88.62 284 LEU A C 1
ATOM 2283 O O . LEU A 1 284 ? -11.549 16.939 2.078 1.00 88.62 284 LEU A O 1
ATOM 2287 N N . LYS A 1 285 ? -9.308 16.855 2.270 1.00 86.44 285 LYS A N 1
ATOM 2288 C CA . LYS A 1 285 ? -9.021 17.509 0.991 1.00 86.44 285 LYS A CA 1
ATOM 2289 C C . LYS A 1 285 ? -9.529 16.703 -0.207 1.00 86.44 285 LYS A C 1
ATOM 2291 O O . LYS A 1 285 ? -10.269 17.237 -1.029 1.00 86.44 285 LYS A O 1
ATOM 2296 N N . LEU A 1 286 ? -9.177 15.419 -0.302 1.00 82.19 286 LEU A N 1
ATOM 2297 C CA . LEU A 1 286 ? -9.599 14.548 -1.409 1.00 82.19 286 LEU A CA 1
ATOM 2298 C C . LEU A 1 286 ? -11.121 14.335 -1.437 1.00 82.19 286 LEU A C 1
ATOM 2300 O O . LEU A 1 286 ? -11.709 14.204 -2.510 1.00 82.19 286 LEU A O 1
ATOM 2304 N N . GLY A 1 287 ? -11.764 14.317 -0.268 1.00 85.00 287 GLY A N 1
ATOM 2305 C CA . GLY A 1 287 ? -13.210 14.169 -0.121 1.00 85.00 287 GLY A CA 1
ATOM 2306 C C . GLY A 1 287 ? -14.018 15.457 -0.268 1.00 85.00 287 GLY A C 1
ATOM 2307 O O . GLY A 1 287 ? -15.249 15.379 -0.217 1.00 85.00 287 GLY A O 1
ATOM 2308 N N . SER A 1 288 ? -13.351 16.610 -0.426 1.00 86.88 288 SER A N 1
ATOM 2309 C CA . SER A 1 288 ? -13.962 17.949 -0.365 1.00 86.88 288 SER A CA 1
ATOM 2310 C C . SER A 1 288 ? -14.822 18.143 0.892 1.00 86.88 288 SER A C 1
ATOM 2312 O O . SER A 1 288 ? -15.957 18.614 0.824 1.00 86.88 288 SER A O 1
ATOM 2314 N N . LEU A 1 289 ? -14.304 17.701 2.039 1.00 88.69 289 LEU A N 1
ATOM 2315 C CA . LEU A 1 289 ? -14.986 17.780 3.326 1.00 88.69 289 LEU A CA 1
ATOM 2316 C C . LEU A 1 289 ? -14.700 19.113 4.013 1.00 88.69 289 LEU A C 1
ATOM 2318 O O . LEU A 1 289 ? -13.576 19.612 3.987 1.00 88.69 289 LEU A O 1
ATOM 2322 N N . ASP A 1 290 ? -15.718 19.650 4.679 1.00 90.31 290 ASP A N 1
ATOM 2323 C CA . ASP A 1 290 ? -15.552 20.787 5.576 1.00 90.31 290 ASP A CA 1
ATOM 2324 C C . ASP A 1 290 ? -14.674 20.376 6.783 1.00 90.31 290 ASP A C 1
ATOM 2326 O O . ASP A 1 290 ? -14.912 19.305 7.355 1.00 90.31 290 ASP A O 1
ATOM 2330 N N . PRO A 1 291 ? -13.679 21.184 7.205 1.00 89.00 291 PRO A N 1
ATOM 2331 C CA . PRO A 1 291 ? -12.849 20.893 8.380 1.00 89.00 291 PRO A CA 1
ATOM 2332 C C . PRO A 1 291 ? -13.638 20.661 9.678 1.00 89.00 291 PRO A C 1
ATOM 2334 O O . PRO A 1 291 ? -13.161 19.958 10.572 1.00 89.00 291 PRO A O 1
ATOM 2337 N N . THR A 1 292 ? -14.862 21.190 9.785 1.00 91.56 292 THR A N 1
ATOM 2338 C CA . THR A 1 292 ? -15.789 20.909 10.898 1.00 91.56 292 THR A CA 1
ATOM 2339 C C . THR A 1 292 ? -16.100 19.419 11.052 1.00 91.56 292 THR A C 1
ATOM 2341 O O . THR A 1 292 ? -16.388 18.977 12.166 1.00 91.56 292 THR A O 1
ATOM 2344 N N . TRP A 1 293 ? -15.919 18.616 9.995 1.00 93.00 293 TRP A N 1
ATOM 2345 C CA . TRP A 1 293 ? -16.069 17.163 10.039 1.00 93.00 293 TRP A CA 1
ATOM 2346 C C . TRP A 1 293 ? -15.154 16.495 11.076 1.00 93.00 293 TRP A C 1
ATOM 2348 O O . TRP A 1 293 ? -15.517 15.452 11.614 1.00 93.00 293 TRP A O 1
ATOM 2358 N N . ILE A 1 294 ? -14.002 17.089 11.420 1.00 93.12 294 ILE A N 1
ATOM 2359 C CA . ILE A 1 294 ? -13.137 16.591 12.507 1.00 93.12 294 ILE A CA 1
ATOM 2360 C C . ILE A 1 294 ? -13.916 16.547 13.831 1.00 93.12 294 ILE A C 1
ATOM 2362 O O . ILE A 1 294 ? -13.897 15.534 14.532 1.00 93.12 294 ILE A O 1
ATOM 2366 N N . ASN A 1 295 ? -14.644 17.621 14.144 1.00 93.19 295 ASN A N 1
ATOM 2367 C CA . ASN A 1 295 ? -15.427 17.724 15.374 1.00 93.19 295 ASN A CA 1
ATOM 2368 C C . ASN A 1 295 ? -16.651 16.799 15.327 1.00 93.19 295 ASN A C 1
ATOM 2370 O O . ASN A 1 295 ? -16.910 16.085 16.291 1.00 93.19 295 ASN A O 1
ATOM 2374 N N . GLU A 1 296 ? -17.349 16.730 14.187 1.00 93.00 296 GLU A N 1
ATOM 2375 C CA . GLU A 1 296 ? -18.488 15.813 14.011 1.00 93.00 296 GLU A CA 1
ATOM 2376 C C . GLU A 1 296 ? -18.074 14.341 14.186 1.00 93.00 296 GLU A C 1
ATOM 2378 O O . GLU A 1 296 ? -18.783 13.544 14.806 1.00 93.00 296 GLU A O 1
ATOM 2383 N N . SER A 1 297 ? -16.893 13.981 13.678 1.00 92.62 297 SER A N 1
ATOM 2384 C CA . SER A 1 297 ? -16.314 12.643 13.830 1.00 92.62 297 SER A CA 1
ATOM 2385 C C . SER A 1 297 ? -16.001 12.336 15.296 1.00 92.62 297 SER A C 1
ATOM 2387 O O . SER A 1 297 ? -16.357 11.268 15.797 1.00 92.62 297 SER A O 1
ATOM 2389 N N . ALA A 1 298 ? -15.371 13.283 15.998 1.00 92.38 298 ALA A N 1
ATOM 2390 C CA . ALA A 1 298 ? -15.047 13.162 17.415 1.00 92.38 298 ALA A CA 1
ATOM 2391 C C . ALA A 1 298 ? -16.308 12.966 18.277 1.00 92.38 298 ALA A C 1
ATOM 2393 O O . ALA A 1 298 ? -16.358 12.061 19.114 1.00 92.38 298 ALA A O 1
ATOM 2394 N N . GLU A 1 299 ? -17.359 13.751 18.031 1.00 91.19 299 GLU A N 1
ATOM 2395 C CA . GLU A 1 299 ? -18.649 13.622 18.719 1.00 91.19 299 GLU A CA 1
ATOM 2396 C C . GLU A 1 299 ? -19.313 12.264 18.461 1.00 91.19 299 GLU A C 1
ATOM 2398 O O . GLU A 1 299 ? -19.816 11.625 19.393 1.00 91.19 299 GLU A O 1
ATOM 2403 N N . ALA A 1 300 ? -19.287 11.788 17.213 1.00 89.56 300 ALA A N 1
ATOM 2404 C CA . ALA A 1 300 ? -19.837 10.486 16.851 1.00 89.56 300 ALA A CA 1
ATOM 2405 C C . ALA A 1 300 ? -19.121 9.335 17.581 1.00 89.56 300 ALA A C 1
ATOM 2407 O O . ALA A 1 300 ? -19.786 8.430 18.094 1.00 89.56 300 ALA A O 1
ATOM 2408 N N . ILE A 1 301 ? -17.788 9.393 17.684 1.00 89.19 301 ILE A N 1
ATOM 2409 C CA . ILE A 1 301 ? -16.974 8.393 18.392 1.00 89.19 301 ILE A CA 1
ATOM 2410 C C . ILE A 1 301 ? -17.290 8.394 19.892 1.00 89.19 301 ILE A C 1
ATOM 2412 O O . ILE A 1 301 ? -17.524 7.329 20.471 1.00 89.19 301 ILE A O 1
ATOM 2416 N N . LEU A 1 302 ? -17.355 9.571 20.525 1.00 88.62 302 LEU A N 1
ATOM 2417 C CA . LEU A 1 302 ? -17.703 9.685 21.947 1.00 88.62 302 LEU A CA 1
ATOM 2418 C C . LEU A 1 302 ? -19.100 9.125 22.229 1.00 88.62 302 LEU A C 1
ATOM 2420 O O . LEU A 1 302 ? -19.278 8.344 23.168 1.00 88.62 302 LEU A O 1
ATOM 2424 N N . LYS A 1 303 ? -20.078 9.447 21.373 1.00 88.06 303 LYS A N 1
ATOM 2425 C CA . LYS A 1 303 ? -21.444 8.921 21.474 1.00 88.06 303 LYS A CA 1
ATOM 2426 C C . LYS A 1 303 ? -21.481 7.401 21.326 1.00 88.06 303 LYS A C 1
ATOM 2428 O O . LYS A 1 303 ? -22.143 6.735 22.116 1.00 88.06 303 LYS A O 1
ATOM 2433 N N . GLN A 1 304 ? -20.760 6.842 20.352 1.00 84.25 304 GLN A N 1
ATOM 2434 C CA . GLN A 1 304 ? -20.675 5.393 20.141 1.00 84.25 304 GLN A CA 1
ATOM 2435 C C . GLN A 1 304 ? -20.071 4.668 21.351 1.00 84.25 304 GLN A C 1
ATOM 2437 O O . GLN A 1 304 ? -20.500 3.564 21.685 1.00 84.25 304 GLN A O 1
ATOM 2442 N N . LYS A 1 305 ? -19.091 5.284 22.019 1.00 82.00 305 LYS A N 1
ATOM 2443 C CA . LYS A 1 305 ? -18.414 4.717 23.193 1.00 82.00 305 LYS A CA 1
ATOM 2444 C C . LYS A 1 305 ? -19.118 5.037 24.521 1.00 82.00 305 LYS A C 1
ATOM 2446 O O . LYS A 1 305 ? -18.595 4.676 25.572 1.00 82.00 305 LYS A O 1
ATOM 2451 N N . ASN A 1 306 ? -20.302 5.662 24.491 1.00 83.56 306 ASN A N 1
ATOM 2452 C CA . ASN A 1 306 ? -21.055 6.118 25.670 1.00 83.56 306 ASN A CA 1
ATOM 2453 C C . ASN A 1 306 ? -20.226 7.014 26.613 1.00 83.56 306 ASN A C 1
ATOM 2455 O O . ASN A 1 306 ? -20.353 6.934 27.836 1.00 83.56 306 ASN A O 1
ATOM 2459 N N . MET A 1 307 ? -19.362 7.857 26.048 1.00 82.25 307 MET A N 1
ATOM 2460 C CA . MET A 1 307 ? -18.498 8.774 26.793 1.00 82.25 307 MET A CA 1
ATOM 2461 C C . MET A 1 307 ? -19.102 10.183 26.804 1.00 82.25 307 MET A C 1
ATOM 2463 O O . MET A 1 307 ? -19.709 10.619 25.826 1.00 82.25 307 MET A O 1
ATOM 2467 N N . GLN A 1 308 ? -18.960 10.894 27.926 1.00 73.25 308 GLN A N 1
ATOM 2468 C CA . GLN A 1 308 ? -19.438 12.273 28.060 1.00 73.25 308 GLN A CA 1
ATOM 2469 C C . GLN A 1 308 ? -18.427 13.261 27.464 1.00 73.25 308 GLN A C 1
ATOM 2471 O O . GLN A 1 308 ? -17.220 13.081 27.602 1.00 73.25 308 GLN A O 1
ATOM 2476 N N . SER A 1 309 ? -18.930 14.319 26.825 1.00 62.53 309 SER A N 1
ATOM 2477 C CA . SER A 1 309 ? -18.126 15.461 26.376 1.00 62.53 309 SER A CA 1
ATOM 2478 C C . SER A 1 309 ? -18.041 16.520 27.492 1.00 62.53 309 SER A C 1
ATOM 2480 O O . SER A 1 309 ? -19.071 16.772 28.127 1.00 62.53 309 SER A O 1
ATOM 2482 N N . PRO A 1 310 ? -16.876 17.159 27.739 1.00 58.41 310 PRO A N 1
ATOM 2483 C CA . PRO A 1 310 ? -15.611 17.005 27.015 1.00 58.41 310 PRO A CA 1
ATOM 2484 C C . PRO A 1 310 ? -14.723 15.888 27.592 1.00 58.41 310 PRO A C 1
ATOM 2486 O O . PRO A 1 310 ? -14.334 15.921 28.759 1.00 58.41 310 PRO A O 1
ATOM 2489 N N . ASP A 1 311 ? -14.340 14.925 26.749 1.00 88.38 311 ASP A N 1
ATOM 2490 C CA . ASP A 1 311 ? -13.297 13.949 27.076 1.00 88.38 311 ASP A CA 1
ATOM 2491 C C . ASP A 1 311 ? -11.917 14.558 26.782 1.00 88.38 311 ASP A C 1
ATOM 2493 O O . ASP A 1 311 ? -11.647 15.015 25.668 1.00 88.38 311 ASP A O 1
ATOM 2497 N N . ARG A 1 312 ? -11.031 14.574 27.787 1.00 89.12 312 ARG A N 1
ATOM 2498 C CA . ARG A 1 312 ? -9.710 15.219 27.680 1.00 89.12 312 ARG A CA 1
ATOM 2499 C C . ARG A 1 312 ? -8.825 14.615 26.586 1.00 89.12 312 ARG A C 1
ATOM 2501 O O . ARG A 1 312 ? -8.021 15.331 25.999 1.00 89.12 312 ARG A O 1
ATOM 2508 N N . PHE A 1 313 ? -8.943 13.310 26.338 1.00 90.88 313 PHE A N 1
ATOM 2509 C CA . PHE A 1 313 ? -8.123 12.619 25.350 1.00 90.88 313 PHE A CA 1
ATOM 2510 C C . PHE A 1 313 ? -8.637 12.922 23.951 1.00 90.88 313 PHE A C 1
ATOM 2512 O O . PHE A 1 313 ? -7.838 13.228 23.075 1.00 90.88 313 PHE A O 1
ATOM 2519 N N . MET A 1 314 ? -9.960 12.950 23.767 1.00 92.88 314 MET A N 1
ATOM 2520 C CA . MET A 1 314 ? -10.550 13.386 22.502 1.00 92.88 314 MET A CA 1
ATOM 2521 C C . MET A 1 314 ? -10.210 14.849 22.198 1.00 92.88 314 MET A C 1
ATOM 2523 O O . MET A 1 314 ? -9.857 15.168 21.068 1.00 92.88 314 MET A O 1
ATOM 2527 N N . ALA A 1 315 ? -10.239 15.735 23.200 1.00 90.06 315 ALA A N 1
ATOM 2528 C CA . ALA A 1 315 ? -9.826 17.127 23.023 1.00 90.06 315 ALA A CA 1
ATOM 2529 C C . ALA A 1 315 ? -8.359 17.242 22.565 1.00 90.06 315 ALA A C 1
ATOM 2531 O O . ALA A 1 315 ? -8.059 17.997 21.642 1.00 90.06 315 ALA A O 1
ATOM 2532 N N . ALA A 1 316 ? -7.454 16.451 23.155 1.00 89.06 316 ALA A N 1
ATOM 2533 C CA . ALA A 1 316 ? -6.056 16.390 22.731 1.00 89.06 316 ALA A CA 1
ATOM 2534 C C . ALA A 1 316 ? -5.903 15.835 21.302 1.00 89.06 316 ALA A C 1
ATOM 2536 O O . ALA A 1 316 ? -5.142 16.389 20.510 1.00 89.06 316 ALA A O 1
ATOM 2537 N N . THR A 1 317 ? -6.656 14.787 20.948 1.00 91.00 317 THR A N 1
ATOM 2538 C CA . THR A 1 317 ? -6.694 14.230 19.588 1.00 91.00 317 THR A CA 1
ATOM 2539 C C . THR A 1 317 ? -7.150 15.272 18.569 1.00 91.00 317 THR A C 1
ATOM 2541 O O . THR A 1 317 ? -6.486 15.455 17.552 1.00 91.00 317 THR A O 1
ATOM 2544 N N . VAL A 1 318 ? -8.246 15.985 18.841 1.00 92.50 318 VAL A N 1
ATOM 2545 C CA . VAL A 1 318 ? -8.773 17.026 17.948 1.00 92.50 318 VAL A CA 1
ATOM 2546 C C . VAL A 1 318 ? -7.765 18.162 17.775 1.00 92.50 318 VAL A C 1
ATOM 2548 O O . VAL A 1 318 ? -7.483 18.526 16.635 1.00 92.50 318 VAL A O 1
ATOM 2551 N N . SER A 1 319 ? -7.169 18.659 18.868 1.00 90.75 319 SER A N 1
ATOM 2552 C CA . SER A 1 319 ? -6.119 19.689 18.800 1.00 90.75 319 SER A CA 1
ATOM 2553 C C . SER A 1 319 ? -4.965 19.230 17.915 1.00 90.75 319 SER A C 1
ATOM 2555 O O . SER A 1 319 ? -4.621 19.911 16.957 1.00 90.75 319 SER A O 1
ATOM 2557 N N . LYS A 1 320 ? -4.443 18.017 18.145 1.00 90.38 320 LYS A N 1
ATOM 2558 C CA . LYS A 1 320 ? -3.332 17.454 17.365 1.00 90.38 320 LYS A CA 1
ATOM 2559 C C . LYS A 1 320 ? -3.625 17.395 15.862 1.00 90.38 320 LYS A C 1
ATOM 2561 O O . LYS A 1 320 ? -2.729 17.615 15.052 1.00 90.38 320 LYS A O 1
ATOM 2566 N N . VAL A 1 321 ? -4.862 17.087 15.479 1.00 89.69 321 VAL A N 1
ATOM 2567 C CA . VAL A 1 321 ? -5.274 17.039 14.068 1.00 89.69 321 VAL A CA 1
ATOM 2568 C C . VAL A 1 321 ? -5.427 18.441 13.476 1.00 89.69 321 VAL A C 1
ATOM 2570 O O . VAL A 1 321 ? -5.043 18.654 12.327 1.00 89.69 321 VAL A O 1
ATOM 2573 N N . GLN A 1 322 ? -5.986 19.384 14.237 1.00 88.88 322 GLN A N 1
ATOM 2574 C CA . GLN A 1 322 ? -6.213 20.767 13.802 1.00 88.88 322 GLN A CA 1
ATOM 2575 C C . GLN A 1 322 ? -4.919 21.584 13.717 1.00 88.88 322 GLN A C 1
ATOM 2577 O O . GLN A 1 322 ? -4.800 22.433 12.838 1.00 88.88 322 GLN A O 1
ATOM 2582 N N . ASP A 1 323 ? -3.942 21.290 14.575 1.00 86.31 323 ASP A N 1
ATOM 2583 C CA . ASP A 1 323 ? -2.617 21.916 14.557 1.00 86.31 323 ASP A CA 1
ATOM 2584 C C . ASP A 1 323 ? -1.787 21.471 13.337 1.00 86.31 323 ASP A C 1
ATOM 2586 O O . ASP A 1 323 ? -0.820 22.133 12.952 1.00 86.31 323 ASP A O 1
ATOM 2590 N N . PHE A 1 324 ? -2.164 20.360 12.692 1.00 82.44 324 PHE A N 1
ATOM 2591 C CA . PHE A 1 324 ? -1.501 19.879 11.486 1.00 82.44 324 PHE A CA 1
ATOM 2592 C C . PHE A 1 324 ? -2.084 20.528 10.224 1.00 82.44 324 PHE A C 1
ATOM 2594 O O . PHE A 1 324 ? -3.277 20.426 9.939 1.00 82.44 324 PHE A O 1
ATOM 2601 N N . THR A 1 325 ? -1.215 21.131 9.410 1.00 71.81 325 THR A N 1
ATOM 2602 C CA . THR A 1 325 ? -1.578 21.739 8.121 1.00 71.81 325 THR A CA 1
ATOM 2603 C C . THR A 1 325 ? -0.814 21.059 6.987 1.00 71.81 325 THR A C 1
ATOM 2605 O O . THR A 1 325 ? 0.395 20.855 7.093 1.00 71.81 325 THR A O 1
ATOM 2608 N N . ILE A 1 326 ? -1.494 20.728 5.884 1.00 68.19 326 ILE A N 1
ATOM 2609 C CA . ILE A 1 326 ? -0.823 20.214 4.679 1.00 68.19 326 ILE A CA 1
ATOM 2610 C C . ILE A 1 326 ? -0.047 21.345 4.008 1.00 68.19 326 ILE A C 1
ATOM 2612 O O . ILE A 1 326 ? -0.617 22.387 3.682 1.00 68.19 326 ILE A O 1
ATOM 2616 N N . ILE A 1 327 ? 1.227 21.100 3.716 1.00 65.88 327 ILE A N 1
ATOM 2617 C CA . ILE A 1 327 ? 2.050 21.969 2.879 1.00 65.88 327 ILE A CA 1
ATOM 2618 C C . ILE A 1 327 ? 2.006 21.398 1.459 1.00 65.88 327 ILE A C 1
ATOM 2620 O O . ILE A 1 327 ? 2.599 20.361 1.173 1.00 65.88 327 ILE A O 1
ATOM 2624 N N . GLU A 1 328 ? 1.298 22.079 0.552 1.00 55.22 328 GLU A N 1
ATOM 2625 C CA . GLU A 1 328 ? 0.952 21.575 -0.793 1.00 55.22 328 GLU A CA 1
ATOM 2626 C C . GLU A 1 328 ? 2.145 21.265 -1.715 1.00 55.22 328 GLU A C 1
ATOM 2628 O O . GLU A 1 328 ? 1.938 20.735 -2.799 1.00 55.22 328 GLU A O 1
ATOM 2633 N N . ASN A 1 329 ? 3.377 21.558 -1.290 1.00 53.84 329 ASN A N 1
ATOM 2634 C CA . ASN A 1 329 ? 4.602 21.384 -2.069 1.00 53.84 329 ASN A CA 1
ATOM 2635 C C . ASN A 1 329 ? 5.652 20.497 -1.380 1.00 53.84 329 ASN A C 1
ATOM 2637 O O . ASN A 1 329 ? 6.792 20.456 -1.840 1.00 53.84 329 ASN A O 1
ATOM 2641 N N . GLU A 1 330 ? 5.312 19.794 -0.295 1.00 53.47 330 GLU A N 1
ATOM 2642 C CA . GLU A 1 330 ? 6.226 18.812 0.297 1.00 53.47 330 GLU A CA 1
ATOM 2643 C C . GLU A 1 330 ? 6.095 17.447 -0.400 1.00 53.47 330 GLU A C 1
ATOM 2645 O O . GLU A 1 330 ? 5.045 16.807 -0.293 1.00 53.47 330 GLU A O 1
ATOM 2650 N N . PRO A 1 331 ? 7.150 16.950 -1.081 1.00 49.41 331 PRO A N 1
ATOM 2651 C CA . PRO A 1 331 ? 7.098 15.697 -1.837 1.00 49.41 331 PRO A CA 1
ATOM 2652 C C . PRO A 1 331 ? 6.674 14.487 -0.999 1.00 49.41 331 PRO A C 1
ATOM 2654 O O . PRO A 1 331 ? 6.004 13.598 -1.513 1.00 49.41 331 PRO A O 1
ATOM 2657 N N . ASP A 1 332 ? 7.023 14.453 0.290 1.00 51.69 332 ASP A N 1
ATOM 2658 C CA . ASP A 1 332 ? 6.683 13.341 1.186 1.00 51.69 332 ASP A CA 1
ATOM 2659 C C . ASP A 1 332 ? 5.230 13.386 1.687 1.00 51.69 332 ASP A C 1
ATOM 2661 O O . ASP A 1 332 ? 4.628 12.336 1.907 1.00 51.69 332 ASP A O 1
ATOM 2665 N N . GLN A 1 333 ? 4.628 14.576 1.792 1.00 49.66 333 GLN A N 1
ATOM 2666 C CA . GLN A 1 333 ? 3.196 14.735 2.088 1.00 49.66 333 GLN A CA 1
ATOM 2667 C C . GLN A 1 333 ? 2.349 14.456 0.841 1.00 49.66 333 GLN A C 1
ATOM 2669 O O . GLN A 1 333 ? 1.281 13.848 0.909 1.00 49.66 333 GLN A O 1
ATOM 2674 N N . LEU A 1 334 ? 2.882 14.843 -0.318 1.00 45.59 334 LEU A N 1
ATOM 2675 C CA . LEU A 1 334 ? 2.296 14.587 -1.619 1.00 45.59 334 LEU A CA 1
ATOM 2676 C C . LEU A 1 334 ? 2.424 13.130 -2.066 1.00 45.59 334 LEU A C 1
ATOM 2678 O O . LEU A 1 334 ? 1.583 12.702 -2.841 1.00 45.59 334 LEU A O 1
ATOM 2682 N N . LYS A 1 335 ? 3.383 12.326 -1.584 1.00 54.56 335 LYS A N 1
ATOM 2683 C CA . LYS A 1 335 ? 3.472 10.892 -1.941 1.00 54.56 335 LYS A CA 1
ATOM 2684 C C . LYS A 1 335 ? 2.164 10.135 -1.686 1.00 54.56 335 LYS A C 1
ATOM 2686 O O . LYS A 1 335 ? 1.805 9.265 -2.470 1.00 54.56 335 LYS A O 1
ATOM 2691 N N . TRP A 1 336 ? 1.420 10.525 -0.655 1.00 48.72 336 TRP A N 1
ATOM 2692 C CA . TRP A 1 336 ? 0.116 9.952 -0.309 1.00 48.72 336 TRP A CA 1
ATOM 2693 C C . TRP A 1 336 ? -1.065 10.580 -1.069 1.00 48.72 336 TRP A C 1
ATOM 2695 O O . TRP A 1 336 ? -2.162 10.029 -1.067 1.00 48.72 336 TRP A O 1
ATOM 2705 N N . MET A 1 337 ? -0.840 11.717 -1.736 1.00 44.66 337 MET A N 1
ATOM 2706 C CA . MET A 1 337 ? -1.789 12.384 -2.638 1.00 44.66 337 MET A CA 1
ATOM 2707 C C . MET A 1 337 ? -1.530 12.095 -4.128 1.00 44.66 337 MET A C 1
ATOM 2709 O O . MET A 1 337 ? -2.433 12.289 -4.937 1.00 44.66 337 MET A O 1
ATOM 2713 N N . ILE A 1 338 ? -0.309 11.694 -4.502 1.00 40.03 338 ILE A N 1
ATOM 2714 C CA . ILE A 1 338 ? 0.203 11.723 -5.884 1.00 40.03 338 ILE A CA 1
ATOM 2715 C C . ILE A 1 338 ? 0.507 10.330 -6.458 1.00 40.03 338 ILE A C 1
ATOM 2717 O O . ILE A 1 338 ? 0.517 10.213 -7.681 1.00 40.03 338 ILE A O 1
ATOM 2721 N N . TYR A 1 339 ? 0.691 9.276 -5.654 1.00 35.38 339 TYR A N 1
ATOM 2722 C CA . TYR A 1 339 ? 0.983 7.939 -6.200 1.00 35.38 339 TYR A CA 1
ATOM 2723 C C . TYR A 1 339 ? -0.183 7.010 -6.220 1.00 35.38 339 TYR A C 1
ATOM 2725 O O . TYR A 1 339 ? -0.635 6.610 -5.119 1.00 35.38 339 TYR A O 1
#

Foldseek 3Di:
DDDDDDDDDDDDDDDDDDDDFDWDDDPNDTDGDDDDPDPDPVVLVVVLVVLCVPLVVLLVVVCVVLPPDDPVLVVLLCVLCVPWAQAAAPPPRDGHPHGQPAWDADPPPRATWGHDPGTTDHPVSVVVSVVVVVLSVLLSVLSVVLVVLVVQLVVCVVVQLSLSNLLSSLSNLVSSCSNPQDQDPPRDTSLNVSLVSLDPVSLVSLVSPAPDLLSSVVSQNLVSLQSNLLSLLVVLQPDDPLVSLLVSLLSSLLSLLVSQLSCLVSVHDDPCNLVSLLSNQLSCVSNVHDLCSNVVSLVVSCVVVVHDPPDPSSVVSSCSSVVDDDDPPDVVSCVSVPD

Secondary structure (DSSP, 8-state):
--------PPP------------EEETTEEE-------S-HHHHHHHHHHHHHHHHHHHHHHHHHS-TTS-HHHHHHHHH-TT--SSB-TTT--B-SS-SSS-EE-TTT-PEEEEETTEEE-HHHHHHHHHHHHHHHHHHHHHHHHHHHHHHHHHHHHTT-HHHHHHHHHHHHHHHHHH-----GGG--HHHHHHHHSSHHHHHHHHHH-SSHHHHHHTTHHHHHHHHHHHHHHHHHS---HHHHHHHHHHHHHHHHHHHHHHHHHT---GGGTTHHHHHHHHHHHTT--TTHHHHHHHHHHHHTTPPSPPHHHHHHHHHHHS----TT-HHHHHHHH-

=== Feature glossary ===
The record interleaves many kinds of information about one protein. Here is each kind framed as the question it answers.

Q: What known structures does this most resemble?
A: Structural nearest neighbors (via Foldseek easy-search vs the PDB). Reported per hit: target PDB id, E-value, and alignment TM-score. A TM-score above ~0.5 is the conventional threshold for 'same fold'.

Q: Where is each backbone atom in 3D?
A: The mmCIF table is the protein's shape written out atom by atom. For each backbone N, Cα, C, and carbonyl O, it records an (x, y, z) coordinate triple in Å plus the residue type, chain letter, and residue number.

Q: What are the backbone torsion angles?
A: The φ/ψ torsion pair specifies the backbone conformation at each residue. φ rotates about the N–Cα bond, ψ about the Cα–C bond. Steric clashes forbid most of the (φ, ψ) plane — the allowed regions (α-helix basin, β-sheet basin, left-handed helix) are the Ramachandran-allowed regions.

Q: Which residues are buried vs exposed?
A: Solvent-accessible surface area (SASA) is the area in Å² traced out by the centre of a 1.4 Å probe sphere (a water molecule) rolled over the protein's van der Waals surface (Shrake–Rupley / Lee–Richards construction). Buried residues have near-zero SASA; fully exposed residues can exceed 200 Å². The total SASA scales roughly with the number of surface residues.

Q: How confident is the AlphaFold model at each residue?
A: pLDDT is the predicted lDDT-Cα score: AlphaFold's confidence that the local environment of each residue (all inter-atomic distances within 15 Å) is correctly placed. It is a per-residue number between 0 and 100, with higher meaning more reliable.

Q: What does the local fold look like, residue by residue?
A: 3Di is Foldseek's structural alphabet. Each residue is assigned one of twenty discrete states based on how its Cα sits relative to its spatial (not sequential) neighbors. Aligning 3Di strings finds structural homologs roughly as well as full 3D superposition, but orders of magnitude faster.

Q: How big and how compact is the whole molecule?
A: Radius of gyration (Rg) is the root-mean-square distance of Cα atoms from their centroid — a single number for overall size and compactness. A globular domain of N residues has Rg ≈ 2.2·N^0.38 Å; an extended or disordered chain has a much larger Rg. The Cα contact count is the number of residue pairs whose Cα atoms are within 8 Å and are more than four positions apart in sequence — a standard proxy for tertiary packing density. The bounding box is the smallest axis-aligned box enclosing all Cα atoms.

Q: Which residues are in helices, strands, or loops?
A: DSSP 8-state secondary structure assigns each residue one of H (α-helix), G (3₁₀-helix), I (π-helix), E (extended β-strand), B (isolated β-bridge), T (hydrogen-bonded turn), S (bend), or '-' (coil). The assignment is computed from backbone hydrogen-bond geometry via the Kabsch–Sander algorithm.

Q: How mobile is each atom in the crystal?
A: Crystallographic B-factors measure how much each atom's electron density is smeared out, in Å². They rise in mobile loops and surface residues and fall in the buried interior. In AlphaFold models this column is repurposed to hold pLDDT instead.

Q: What if only a Cα trace is available?
A: P-SEA three-state annotation labels each residue as helix, strand, or coil based purely on the geometry of the Cα trace. It serves as a fallback when the full backbone (and thus DSSP) is unavailable.

Q: What family and function is it annotated with?
A: Database cross-references. InterPro integrates a dozen domain/family signature databases into unified entries with residue-range hits. GO terms attach function/process/location labels with evidence codes. CATH codes position the fold in a four-level structural taxonomy. Organism is the NCBI-taxonomy species name.

Q: Are the domains correctly placed relative to each other?
A: Predicted Aligned Error (PAE) is an AlphaFold confidence matrix: entry (i, j) is the expected error in the position of residue j, in ångströms, when the prediction is superimposed on the true structure at residue i. Low PAE within a block of residues means that block is internally rigid and well-predicted; high PAE between two blocks means their relative placement is uncertain even if each block individually is confident.

Q: What do the diagnostic plots show?
A: Three diagnostic plots accompany the record. The Cα contact map visualizes the tertiary structure as a 2D adjacency matrix (8 Å cutoff, sequence-local contacts suppressed). The Ramachandran plot shows the distribution of backbone (φ, ψ) torsions, with points in the α and β basins reflecting secondary structure content. The PAE plot shows AlphaFold's inter-residue confidence as a color matrix.

Q: What is the amino-acid chain?
A: Primary structure: the covalent order of the twenty standard amino acids along the backbone. Two proteins with the same sequence will (almost always) fold to the same structure; two with 30% identity often share a fold but not the details.

Q: What do the rendered images show?
A: The six renders are orthographic views along the three Cartesian axes in both directions. Representation (cartoon, sticks, or surface) and color scheme (sequence-rainbow or by-chain) vary across proteins so the training set covers all the common visualization conventions.